Protein 2B9I (pdb70)

B-factor: mean 29.29, std 12.25, range [1.51, 65.98]

Solvent-accessible surface area: 16502 Å² total; per-residue (Å²): 91,52,104,151,19,96,17,94,30,45,113,66,26,98,48,113,52,48,94,25,98,40,100,17,12,20,40,0,6,0,26,44,119,90,92,46,85,66,4,7,0,21,27,0,94,0,36,104,130,53,39,43,0,34,21,0,2,7,3,0,36,1,2,67,79,18,158,15,54,0,4,3,52,21,98,78,6,39,134,22,135,38,62,132,94,2,84,39,1,6,0,14,17,40,55,14,84,34,35,0,94,137,3,14,68,88,45,199,30,50,53,42,23,11,15,0,1,0,0,0,1,0,2,0,0,22,7,0,9,28,1,40,0,0,0,40,14,2,48,4,50,8,0,31,0,25,41,63,0,5,0,12,0,20,22,0,1,10,0,44,18,34,90,192,182,110,48,98,12,43,74,89,18,62,1,0,15,41,15,18,14,109,39,96,87,35,95,13,16,1,2,0,9,0,0,1,1,0,0,5,10,29,39,68,149,32,20,1,61,1,171,55,84,150,34,0,0,70,54,0,0,23,39,34,9,5,16,127,55,105,87,30,2,60,49,0,75,48,96,191,10,72,106,48,1,112,90,17,69,112,71,103,67,14,56,9,105,150,87,10,81,218,26,41,107,98,0,10,58,0,0,87,120,0,8,43,17,32,30,94,157,8,17,67,4,110,82,0,0,85,12,69,5,0,133,63,4,54,51,97,142,46,10,54,65,41,66,102,10,79,43,74,41,5,56,8,45,129,123,119,76,90,27,78,44,121,60,1,27,98,44,0,62,85,32,10,72,112,91,10,50,116,32,15,81,95,130,20,74,12,103,110

Sequence (352 aa):
MPKRIVYNISSDFQLKSLLGEGAYGVVCSATHKPTGEIVAIKKIEPFDKPLFALRTLREIKILKHFKHENIITIFNIQRPDSFENFNEVYIIQELMQTDLHRVISTQMLSDDHIQYFIYQTLRAVKVLHGSNVIHRDLKPSNLLINSNCDLKVCDFGLARIIDEVEFVATRWYRAPEVMLTSAKYSRAMDVWSCGCILAELFLRRPIFPGRDYRHQLLLIFGIIGTPHSDNDLRCIESPRAREYIKSLPMYPAAPLEKMFPRVNPKGIDLLQRMLVFDPAKRITAKEALEHPYLQTYHDPNDEPEGEPIPPSFFEFDHYKEALTTKDLKKLIWNEIFSSLQNRNTKNLSLDI

InterPro domains:
  IPR000719 Protein kinase domain [PF00069] (13-309)
  IPR000719 Protein kinase domain [PS50011] (13-309)
  IPR000719 Protein kinase domain [SM00220] (13-309)
  IPR003527 Mitogen-activated protein (MAP) kinase, conserved site [PS01351] (47-149)
  IPR008271 Serine/threonine-protein kinase, active site [PS00108] (133-145)
  IPR011009 Protein kinase-like domain superfamily [SSF56112] (6-318)
  IPR017441 Protein kinase, ATP binding site [PS00107] (19-43)
  IPR050117 Mitogen-activated protein (MAP) kinase [PTHR24055] (17-313)

Organism: Saccharomyces cerevisiae (strain ATCC 204508 / S288c) (NCBI:txid559292)

GO terms:
  GO:0000749 response to pheromone triggering conjugation with cellular fusion (P, IDA)
  GO:0000750 pheromone-dependent signal transduction involved in conjugation with cellular fusion (P, IDA)
  GO:0004707 MAP kinase activity (F, IDA)
  GO:0043332 mating projection tip (C, IDA)
  GO:0005634 nucleus (C, IDA)
  GO:0005737 cytoplasm (C, IDA)
  GO:0071507 pheromone response MAPK cascade (P, IDA)
  GO:0001403 invasive growth in response to glucose limitation (P, IMP)
  GO:0004672 protein kinase activity (F, HDA)
  GO:0005739 mitochondrion (C, HDA)
  GO:0010494 cytoplasmic stress granule (C, HDA)
  GO:0010526 transposable element silencing (P, IMP)
  GO:0046827 positive regulation of protein export from nucleus (P, IMP)
  GO:0043409 negative regulation of MAPK cascade (P, IPI)
  GO:0042802 identical protein binding (F, IPI)
  GO:0005515 protein binding (F, IPI)

Nearest PDB structures (foldseek):
  2b9i-assembly1_A  TM=1.003E+00  e=6.072E-66  Saccharomyces cerevisiae
  2b9f-assembly1_A  TM=9.953E-01  e=3.401E-58  Saccharomyces cerevisiae
  4h3p-assembly1_A  TM=9.468E-01  e=4.672E-37  Homo sapiens
  4xj0-assembly2_B  TM=9.161E-01  e=4.426E-37  Homo sapiens
  4n4s-assembly1_A  TM=9.262E-01  e=9.558E-36  Rattus norvegicus

Foldseek 3Di:
DDPPDDDPFDPLKAWDAWADDDPAKTKTWIASNVVRDIWIKIKGQQQPDVQSLLLVLQQLLVQVPDDDQAAWHWPAWGADPDLVPDGMIITITHDFDAWQLVCLQPHQDDLVLLLLLLLSVLLQLLQQVLQQKHQQADDRRQWGAHPVGRTHGHRRSVMAGQDCVHDHHDLLLFAPCVLAAVDRDDQLSRLSNSLQRSVCSLVSHGQQPAPDSLSSVLSLCLAQWQDDDVVLVPSHDDPVRSVVSVVHDGHHHDDVCVVRVPRDPQSVVLSSLNSDRDSVSRAGSVRSLVGPSNVVPRDPVSRNNHHYDDNCSSVQVDDPDRDHSVVSSVSVSVSNVD/DCVVVPVPPDDDDD

Secondary structure (DSSP, 8-state):
--TT----S-TTEEEEEEEEE-SS-EEEEEEETTTTEEEEEEEE--TTSHHHHHHHHHHHHHHHH---TTBPPEEEEPPPS-STT---EEEEE---SEEHHHHHTT----HHHHHHHHHHHHHHHHHHHHTTEE-S---GGGEEE-TT--EEE---TT-EE---------GGG--HHHHSS-----HHHHHHHHHHHHHHHHHSS-S---SSHHHHHHHHHHHH----STTTT-S---HHHHHHHHTS--PPPP-HHHHSTTS-HHHHHHHHHHS-SSGGGSPPHHHHHHSGGGTTT--TTSS-------GGGGGGGS-SSPP-HHHHHHHHHHHHT-/--GGG-TT------

CATH classification: 3.30.200.20 (+1 more: 1.10.510.10)

Radius of gyration: 20.96 Å; Cα contacts (8 Å, |Δi|>4): 588; chains: 2; bounding box: 60×41×53 Å

Structure (mmCIF, N/CA/C/O backbone):
data_2B9I
#
_entry.id   2B9I
#
_cell.length_a   58.081
_cell.length_b   63.618
_cell.length_c   99.950
_cell.angle_alpha   90.00
_cell.angle_beta   90.00
_cell.angle_gamma   90.00
#
_symmetry.space_group_name_H-M   'P 21 21 21'
#
loop_
_entity.id
_entity.type
_entity.pdbx_description
1 polymer 'Mitogen-activated protein kinase FUS3'
2 polymer 'Tyrosine-protein phosphatase MSG5'
3 non-polymer 'MAGNESIUM ION'
4 non-polymer "ADENOSINE-5'-DIPHOSPHATE"
5 water water
#
loop_
_atom_site.group_PDB
_atom_site.id
_atom_site.type_symbol
_atom_site.label_atom_id
_atom_site.label_alt_id
_atom_site.label_comp_id
_atom_site.label_asym_id
_atom_site.label_entity_id
_atom_site.label_seq_id
_atom_site.pdbx_PDB_ins_code
_atom_site.Cartn_x
_atom_site.Cartn_y
_atom_site.Cartn_z
_atom_site.occupancy
_atom_site.B_iso_or_equiv
_atom_site.auth_seq_id
_atom_site.auth_comp_id
_atom_site.auth_asym_id
_atom_site.auth_atom_id
_atom_site.pdbx_PDB_model_num
ATOM 1 N N . MET A 1 1 ? 52.328 10.482 31.210 1.00 55.35 1 MET A N 1
ATOM 2 C CA . MET A 1 1 ? 51.862 9.989 32.537 1.00 53.75 1 MET A CA 1
ATOM 3 C C . MET A 1 1 ? 52.607 10.687 33.660 1.00 53.24 1 MET A C 1
ATOM 4 O O . MET A 1 1 ? 53.831 10.675 33.698 1.00 52.23 1 MET A O 1
ATOM 9 N N . PRO A 1 2 ? 51.856 11.290 34.601 1.00 53.03 2 PRO A N 1
ATOM 10 C CA . PRO A 1 2 ? 52.342 12.024 35.767 1.00 52.53 2 PRO A CA 1
ATOM 11 C C . PRO A 1 2 ? 53.380 11.309 36.601 1.00 52.85 2 PRO A C 1
ATOM 12 O O . PRO A 1 2 ? 53.148 10.212 37.108 1.00 52.98 2 PRO A O 1
ATOM 16 N N . LYS A 1 3 ? 54.524 11.968 36.751 1.00 53.39 3 LYS A N 1
ATOM 17 C CA . LYS A 1 3 ? 55.636 11.440 37.522 1.00 53.48 3 LYS A CA 1
ATOM 18 C C . LYS A 1 3 ? 55.221 11.132 38.955 1.00 53.23 3 LYS A C 1
ATOM 19 O O . LYS A 1 3 ? 55.827 10.282 39.601 1.00 54.27 3 LYS A O 1
ATOM 21 N N . ARG A 1 4 ? 54.192 11.804 39.465 1.00 52.38 4 ARG A N 1
ATOM 22 C CA . ARG A 1 4 ? 53.767 11.523 40.837 1.00 52.12 4 ARG A CA 1
ATOM 23 C C . ARG A 1 4 ? 53.128 10.120 41.045 1.00 51.39 4 ARG A C 1
ATOM 24 O O . ARG A 1 4 ? 53.146 9.610 42.174 1.00 52.41 4 ARG A O 1
ATOM 32 N N . ILE A 1 5 ? 52.582 9.495 39.989 1.00 48.09 5 ILE A N 1
ATOM 33 C CA . ILE A 1 5 ? 51.956 8.167 40.131 1.00 45.13 5 ILE A CA 1
ATOM 34 C C . ILE A 1 5 ? 52.989 7.030 40.171 1.00 43.27 5 ILE A C 1
ATOM 35 O O . ILE A 1 5 ? 53.730 6.808 39.201 1.00 42.93 5 ILE A O 1
ATOM 40 N N . VAL A 1 6 ? 53.017 6.309 41.291 1.00 40.46 6 VAL A N 1
ATOM 41 C CA . VAL A 1 6 ? 53.950 5.198 41.493 1.00 37.41 6 VAL A CA 1
ATOM 42 C C . VAL A 1 6 ? 53.233 3.883 41.763 1.00 35.92 6 VAL A C 1
ATOM 43 O O . VAL A 1 6 ? 52.457 3.793 42.704 1.00 35.78 6 VAL A O 1
ATOM 47 N N . TYR A 1 7 ? 53.523 2.868 40.943 1.00 34.99 7 TYR A N 1
ATOM 48 C CA . TYR A 1 7 ? 52.941 1.528 41.060 1.00 32.95 7 TYR A CA 1
ATOM 49 C C . TYR A 1 7 ? 54.011 0.495 41.387 1.00 33.01 7 TYR A C 1
ATOM 50 O O . TYR A 1 7 ? 54.944 0.272 40.599 1.00 31.60 7 TYR A O 1
ATOM 59 N N . ASN A 1 8 ? 53.860 -0.161 42.533 1.00 33.23 8 ASN A N 1
ATOM 60 C CA . ASN A 1 8 ? 54.806 -1.201 42.947 1.00 33.52 8 ASN A CA 1
ATOM 61 C C . ASN A 1 8 ? 54.391 -2.540 42.347 1.00 33.76 8 ASN A C 1
ATOM 62 O O . ASN A 1 8 ? 54.025 -3.472 43.071 1.00 34.07 8 ASN A O 1
ATOM 67 N N . ILE A 1 9 ? 54.435 -2.622 41.018 1.00 33.60 9 ILE A N 1
ATOM 68 C CA . ILE A 1 9 ? 54.085 -3.847 40.332 1.00 33.86 9 ILE A CA 1
ATOM 69 C C . ILE A 1 9 ? 55.271 -4.372 39.582 1.00 34.53 9 ILE A C 1
ATOM 70 O O . ILE A 1 9 ? 56.295 -3.704 39.492 1.00 34.46 9 ILE A O 1
ATOM 75 N N . SER A 1 10 ? 55.136 -5.587 39.062 1.00 35.39 10 SER A N 1
ATOM 76 C CA . SER A 1 10 ? 56.209 -6.207 38.307 1.00 35.73 10 SER A CA 1
ATOM 77 C C . SER A 1 10 ? 56.778 -5.232 37.302 1.00 34.87 10 SER A C 1
ATOM 78 O O . SER A 1 10 ? 56.060 -4.427 36.718 1.00 34.52 10 SER A O 1
ATOM 81 N N . SER A 1 11 ? 58.081 -5.299 37.096 1.00 35.38 11 SER A N 1
ATOM 82 C CA . SER A 1 11 ? 58.696 -4.401 36.130 1.00 36.56 11 SER A CA 1
ATOM 83 C C . SER A 1 11 ? 58.384 -4.847 34.686 1.00 36.10 11 SER A C 1
ATOM 84 O O . SER A 1 11 ? 58.799 -4.188 33.745 1.00 36.07 11 SER A O 1
ATOM 87 N N . ASP A 1 12 ? 57.662 -5.964 34.515 1.00 36.63 12 ASP A N 1
ATOM 88 C CA . ASP A 1 12 ? 57.266 -6.400 33.166 1.00 36.28 12 ASP A CA 1
ATOM 89 C C . ASP A 1 12 ? 56.178 -5.432 32.694 1.00 35.41 12 ASP A C 1
ATOM 90 O O . ASP A 1 12 ? 55.815 -5.397 31.520 1.00 35.83 12 ASP A O 1
ATOM 95 N N . PHE A 1 13 ? 55.669 -4.644 33.636 1.00 34.02 13 PHE A N 1
ATOM 96 C CA . PHE A 1 13 ? 54.631 -3.661 33.364 1.00 32.97 13 PHE A CA 1
ATOM 97 C C . PHE A 1 13 ? 55.231 -2.285 33.132 1.00 33.22 13 PHE A C 1
ATOM 98 O O . PHE A 1 13 ? 56.263 -1.947 33.700 1.00 33.73 13 PHE A O 1
ATOM 106 N N . GLN A 1 14 ? 54.586 -1.509 32.269 1.00 34.00 14 GLN A N 1
ATOM 107 C CA . GLN A 1 14 ? 55.037 -0.148 31.963 1.00 33.45 14 GLN A CA 1
ATOM 108 C C . GLN A 1 14 ? 53.805 0.767 31.883 1.00 30.94 14 GLN A C 1
ATOM 109 O O . GLN A 1 14 ? 52.988 0.653 30.967 1.00 28.82 14 GLN A O 1
ATOM 115 N N . LEU A 1 15 ? 53.664 1.661 32.854 1.00 29.18 15 LEU A N 1
ATOM 116 C CA . LEU A 1 15 ? 52.526 2.563 32.849 1.00 28.21 15 LEU A CA 1
ATOM 117 C C . LEU A 1 15 ? 52.430 3.325 31.534 1.00 29.40 15 LEU A C 1
ATOM 118 O O . LEU A 1 15 ? 53.436 3.711 30.942 1.00 31.16 15 LEU A O 1
ATOM 123 N N . LYS A 1 16 ? 51.207 3.522 31.074 1.00 29.02 16 LYS A N 1
ATOM 124 C CA . LYS A 1 16 ? 50.970 4.213 29.839 1.00 30.63 16 LYS A CA 1
ATOM 125 C C . LYS A 1 16 ? 50.231 5.517 30.127 1.00 31.41 16 LYS A C 1
ATOM 126 O O . LYS A 1 16 ? 50.823 6.594 30.092 1.00 32.53 16 LYS A O 1
ATOM 132 N N . SER A 1 17 ? 48.937 5.439 30.397 1.00 31.25 17 SER A N 1
ATOM 133 C CA . SER A 1 17 ? 48.208 6.653 30.718 1.00 31.28 17 SER A CA 1
ATOM 134 C C . SER A 1 17 ? 47.394 6.501 31.981 1.00 30.70 17 SER A C 1
ATOM 135 O O . SER A 1 17 ? 46.939 5.404 32.334 1.00 32.12 17 SER A O 1
ATOM 138 N N . LEU A 1 18 ? 47.252 7.631 32.656 1.00 28.55 18 LEU A N 1
ATOM 139 C CA . LEU A 1 18 ? 46.487 7.786 33.871 1.00 26.68 18 LEU A CA 1
ATOM 140 C C . LEU A 1 18 ? 45.051 7.982 33.438 1.00 27.49 18 LEU A C 1
ATOM 141 O O . LEU A 1 18 ? 44.758 8.964 32.759 1.00 28.00 18 LEU A O 1
ATOM 146 N N . LEU A 1 19 ? 44.145 7.097 33.847 1.00 26.76 19 LEU A N 1
ATOM 147 C CA . LEU A 1 19 ? 42.759 7.231 33.433 1.00 25.63 19 LEU A CA 1
ATOM 148 C C . LEU A 1 19 ? 41.803 7.723 34.511 1.00 25.69 19 LEU A C 1
ATOM 149 O O . LEU A 1 19 ? 40.767 8.296 34.214 1.00 26.95 19 LEU A O 1
ATOM 154 N N . GLY A 1 20 ? 42.120 7.469 35.766 1.00 25.06 20 GLY A N 1
ATOM 155 C CA . GLY A 1 20 ? 41.231 7.910 36.817 1.00 24.35 20 GLY A CA 1
ATOM 156 C C . GLY A 1 20 ? 42.011 8.131 38.089 1.00 24.95 20 GLY A C 1
ATOM 157 O O . GLY A 1 20 ? 42.916 7.366 38.424 1.00 23.10 20 GLY A O 1
ATOM 158 N N . GLU A 1 21 ? 41.681 9.200 38.794 1.00 25.47 21 GLU A N 1
ATOM 159 C CA . GLU A 1 21 ? 42.374 9.468 40.030 1.00 27.21 21 GLU A CA 1
ATOM 160 C C . GLU A 1 21 ? 41.418 9.908 41.095 1.00 26.23 21 GLU A C 1
ATOM 161 O O . GLU A 1 21 ? 40.757 10.914 40.952 1.00 25.52 21 GLU A O 1
ATOM 167 N N . GLY A 1 22 ? 41.352 9.141 42.173 1.00 27.32 22 GLY A N 1
ATOM 168 C CA . GLY A 1 22 ? 40.448 9.469 43.258 1.00 27.24 22 GLY A CA 1
ATOM 169 C C . GLY A 1 22 ? 41.051 9.057 44.577 1.00 27.08 22 GLY A C 1
ATOM 170 O O . GLY A 1 22 ? 42.035 8.331 44.619 1.00 28.21 22 GLY A O 1
ATOM 171 N N . ALA A 1 23 ? 40.439 9.485 45.669 1.00 28.32 23 ALA A N 1
ATOM 172 C CA . ALA A 1 23 ? 40.971 9.185 46.988 1.00 26.71 23 ALA A CA 1
ATOM 173 C C . ALA A 1 23 ? 40.927 7.712 47.278 1.00 25.94 23 ALA A C 1
ATOM 174 O O . ALA A 1 23 ? 41.586 7.229 48.194 1.00 26.50 23 ALA A O 1
ATOM 176 N N . TYR A 1 24 ? 40.156 6.974 46.497 1.00 24.05 24 TYR A N 1
ATOM 177 C CA . TYR A 1 24 ? 40.085 5.560 46.759 1.00 22.72 24 TYR A CA 1
ATOM 178 C C . TYR A 1 24 ? 40.880 4.784 45.762 1.00 22.93 24 TYR A C 1
ATOM 179 O O . TYR A 1 24 ? 41.699 3.941 46.119 1.00 22.50 24 TYR A O 1
ATOM 188 N N . GLY A 1 25 ? 40.623 5.053 44.495 1.00 23.54 25 GLY A N 1
ATOM 189 C CA . GLY A 1 25 ? 41.317 4.310 43.477 1.00 22.97 25 GLY A CA 1
ATOM 190 C C . GLY A 1 25 ? 41.970 5.206 42.460 1.00 22.86 25 GLY A C 1
ATOM 191 O O . GLY A 1 25 ? 41.567 6.350 42.268 1.00 20.09 25 GLY A O 1
ATOM 192 N N . VAL A 1 26 ? 42.986 4.641 41.815 1.00 22.17 26 VAL A N 1
ATOM 193 C CA . VAL A 1 26 ? 43.750 5.301 40.792 1.00 21.70 26 VAL A CA 1
ATOM 194 C C . VAL A 1 26 ? 43.825 4.307 39.641 1.00 21.20 26 VAL A C 1
ATOM 195 O O . VAL A 1 26 ? 44.261 3.185 39.817 1.00 23.12 26 VAL A O 1
ATOM 199 N N . VAL A 1 27 ? 43.380 4.701 38.463 1.00 19.65 27 VAL A N 1
ATOM 200 C CA . VAL A 1 27 ? 43.404 3.785 37.337 1.00 20.27 27 VAL A CA 1
ATOM 201 C C . VAL A 1 27 ? 44.311 4.203 36.201 1.00 20.07 27 VAL A C 1
ATOM 202 O O . VAL A 1 27 ? 44.165 5.288 35.653 1.00 22.47 27 VAL A O 1
ATOM 206 N N . CYS A 1 28 ? 45.232 3.326 35.843 1.00 19.70 28 CYS A N 1
ATOM 207 C CA . CYS A 1 28 ? 46.150 3.585 34.758 1.00 20.94 28 CYS A CA 1
ATOM 208 C C . CYS A 1 28 ? 46.176 2.463 33.749 1.00 20.38 28 CYS A C 1
ATOM 209 O O . CYS A 1 28 ? 45.969 1.278 34.086 1.00 20.56 28 CYS A O 1
ATOM 212 N N . SER A 1 29 ? 46.432 2.833 32.501 1.00 18.82 29 SER A N 1
ATOM 213 C CA . SER A 1 29 ? 46.539 1.822 31.472 1.00 18.91 29 SER A CA 1
ATOM 214 C C . SER A 1 29 ? 48.004 1.425 31.570 1.00 18.74 29 SER A C 1
ATOM 215 O O . SER A 1 29 ? 48.810 2.180 32.101 1.00 18.42 29 SER A O 1
ATOM 218 N N . ALA A 1 30 ? 48.357 0.246 31.094 1.00 19.29 30 ALA A N 1
ATOM 219 C CA . ALA A 1 30 ? 49.753 -0.169 31.177 1.00 20.66 30 ALA A CA 1
ATOM 220 C C . ALA A 1 30 ? 50.068 -1.282 30.198 1.00 20.96 30 ALA A C 1
ATOM 221 O O . ALA A 1 30 ? 49.206 -2.078 29.830 1.00 22.12 30 ALA A O 1
ATOM 223 N N . THR A 1 31 ? 51.308 -1.346 29.763 1.00 22.00 31 THR A N 1
ATOM 224 C CA . THR A 1 31 ? 51.666 -2.422 28.879 1.00 22.69 31 THR A CA 1
ATOM 225 C C . THR A 1 31 ? 52.391 -3.511 29.632 1.00 23.05 31 THR A C 1
ATOM 226 O O . THR A 1 31 ? 53.301 -3.234 30.430 1.00 23.44 31 THR A O 1
ATOM 230 N N . HIS A 1 32 ? 51.979 -4.749 29.403 1.00 24.08 32 HIS A N 1
ATOM 231 C CA . HIS A 1 32 ? 52.666 -5.886 30.012 1.00 27.18 32 HIS A CA 1
ATOM 232 C C . HIS A 1 32 ? 53.631 -6.244 28.853 1.00 29.68 32 HIS A C 1
ATOM 233 O O . HIS A 1 32 ? 53.262 -6.924 27.889 1.00 28.90 32 HIS A O 1
ATOM 240 N N . LYS A 1 33 ? 54.849 -5.700 28.951 1.00 32.16 33 LYS A N 1
ATOM 241 C CA . LYS A 1 33 ? 55.914 -5.826 27.947 1.00 34.64 33 LYS A CA 1
ATOM 242 C C . LYS A 1 33 ? 56.101 -7.171 27.233 1.00 35.40 33 LYS A C 1
ATOM 243 O O . LYS A 1 33 ? 56.146 -7.238 26.002 1.00 35.59 33 LYS A O 1
ATOM 249 N N . PRO A 1 34 ? 56.240 -8.257 27.998 1.00 36.52 34 PRO A N 1
ATOM 250 C CA . PRO A 1 34 ? 56.431 -9.599 27.441 1.00 36.18 34 PRO A CA 1
ATOM 251 C C . PRO A 1 34 ? 55.352 -10.089 26.501 1.00 36.85 34 PRO A C 1
ATOM 252 O O . PRO A 1 34 ? 55.645 -10.872 25.597 1.00 39.63 34 PRO A O 1
ATOM 256 N N . THR A 1 35 ? 54.107 -9.656 26.704 1.00 36.30 35 THR A N 1
ATOM 257 C CA . THR A 1 35 ? 53.006 -10.102 25.840 1.00 34.34 35 THR A CA 1
ATOM 258 C C . THR A 1 35 ? 52.511 -8.989 24.928 1.00 32.97 35 THR A C 1
ATOM 259 O O . THR A 1 35 ? 51.806 -9.234 23.941 1.00 32.67 35 THR A O 1
ATOM 263 N N . GLY A 1 36 ? 52.883 -7.762 25.274 1.00 30.85 36 GLY A N 1
ATOM 264 C CA . GLY A 1 36 ? 52.475 -6.614 24.488 1.00 27.89 36 GLY A CA 1
ATOM 265 C C . GLY A 1 36 ? 51.031 -6.238 24.728 1.00 25.89 36 GLY A C 1
ATOM 266 O O . GLY A 1 36 ? 50.511 -5.328 24.105 1.00 26.43 36 GLY A O 1
ATOM 267 N N . GLU A 1 37 ? 50.374 -6.949 25.628 1.00 24.87 37 GLU A N 1
ATOM 268 C CA . GLU A 1 37 ? 48.990 -6.648 25.935 1.00 24.74 37 GLU A CA 1
ATOM 269 C C . GLU A 1 37 ? 48.856 -5.365 26.764 1.00 23.24 37 GLU A C 1
ATOM 270 O O . GLU A 1 37 ? 49.602 -5.149 27.739 1.00 23.61 37 GLU A O 1
ATOM 276 N N . ILE A 1 38 ? 47.916 -4.515 26.375 1.00 20.84 38 ILE A N 1
ATOM 277 C CA . ILE A 1 38 ? 47.670 -3.295 27.115 1.00 21.39 38 ILE A CA 1
ATOM 278 C C . ILE A 1 38 ? 46.516 -3.546 28.074 1.00 21.36 38 ILE A C 1
ATOM 279 O O . ILE A 1 38 ? 45.458 -4.003 27.676 1.00 23.20 38 ILE A O 1
ATOM 284 N N . VAL A 1 39 ? 46.712 -3.249 29.349 1.00 21.23 39 VAL A N 1
ATOM 285 C CA . VAL A 1 39 ? 45.674 -3.536 30.332 1.00 19.50 39 VAL A CA 1
ATOM 286 C C . VAL A 1 39 ? 45.414 -2.362 31.213 1.00 19.17 39 VAL A C 1
ATOM 287 O O . VAL A 1 39 ? 46.142 -1.377 31.170 1.00 19.67 39 VAL A O 1
ATOM 291 N N . ALA A 1 40 ? 44.369 -2.488 32.019 1.00 18.91 40 ALA A N 1
ATOM 292 C CA . ALA A 1 40 ? 44.013 -1.445 32.953 1.00 21.10 40 ALA A CA 1
ATOM 293 C C . ALA A 1 40 ? 44.415 -1.924 34.350 1.00 21.11 40 ALA A C 1
ATOM 294 O O . ALA A 1 40 ? 44.151 -3.073 34.708 1.00 22.21 40 ALA A O 1
ATOM 296 N N . ILE A 1 41 ? 45.084 -1.059 35.115 1.00 21.11 41 ILE A N 1
ATOM 297 C CA . ILE A 1 41 ? 45.508 -1.422 36.465 1.00 20.95 41 ILE A CA 1
ATOM 298 C C . ILE A 1 41 ? 45.027 -0.400 37.467 1.00 20.68 41 ILE A C 1
ATOM 299 O O . ILE A 1 41 ? 45.390 0.779 37.407 1.00 20.95 41 ILE A O 1
ATOM 304 N N . LYS A 1 42 ? 44.212 -0.889 38.396 1.00 20.08 42 LYS A N 1
ATOM 305 C CA . LYS A 1 42 ? 43.622 -0.084 39.440 1.00 18.40 42 LYS A CA 1
ATOM 306 C C . LYS A 1 42 ? 44.398 -0.301 40.730 1.00 18.02 42 LYS A C 1
ATOM 307 O O . LYS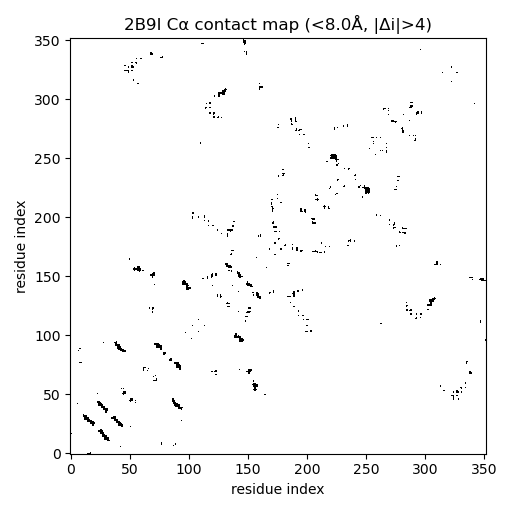 A 1 42 ? 44.494 -1.416 41.218 1.00 19.07 42 LYS A O 1
ATOM 313 N N . LYS A 1 43 ? 44.925 0.783 41.272 1.00 16.48 43 LYS A N 1
ATOM 314 C CA . LYS A 1 43 ? 45.703 0.753 42.476 1.00 17.67 43 LYS A CA 1
ATOM 315 C C . LYS A 1 43 ? 44.945 1.301 43.665 1.00 18.59 43 LYS A C 1
ATOM 316 O O . LYS A 1 43 ? 44.435 2.401 43.605 1.00 18.68 43 LYS A O 1
ATOM 322 N N . ILE A 1 44 ? 44.928 0.540 44.758 1.00 19.48 44 ILE A N 1
ATOM 323 C CA . ILE A 1 44 ? 44.257 0.932 45.991 1.00 20.44 44 ILE A CA 1
ATOM 324 C C . ILE A 1 44 ? 45.122 0.793 47.253 1.00 21.29 44 ILE A C 1
ATOM 325 O O . ILE A 1 44 ? 45.714 -0.260 47.477 1.00 23.41 44 ILE A O 1
ATOM 330 N N . GLU A 1 45 ? 45.179 1.837 48.077 1.00 21.12 45 GLU A N 1
ATOM 331 C CA . GLU A 1 45 ? 45.916 1.797 49.347 1.00 22.70 45 GLU A CA 1
ATOM 332 C C . GLU A 1 45 ? 44.777 1.587 50.366 1.00 22.44 45 GLU A C 1
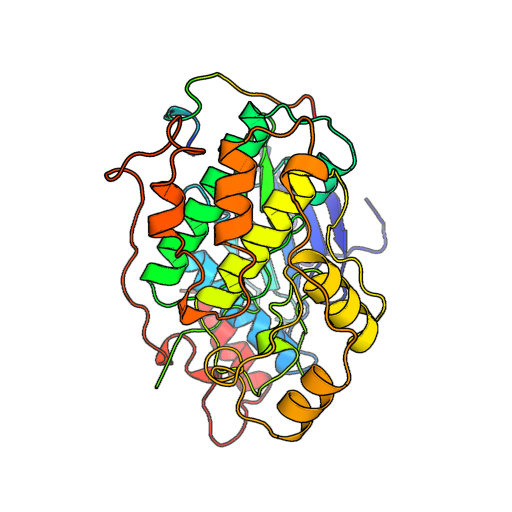ATOM 333 O O . GLU A 1 45 ? 44.179 2.547 50.869 1.00 23.85 45 GLU A O 1
ATOM 339 N N . PRO A 1 46 ? 44.496 0.334 50.697 1.00 19.49 46 PRO A N 1
ATOM 340 C CA . PRO A 1 46 ? 43.445 -0.089 51.611 1.00 21.55 46 PRO A CA 1
ATOM 341 C C . PRO A 1 46 ? 43.738 -0.181 53.092 1.00 23.19 46 PRO A C 1
ATOM 342 O O . PRO A 1 46 ? 42.825 -0.352 53.859 1.00 25.52 46 PRO A O 1
ATOM 346 N N . PHE A 1 47 ? 44.979 -0.046 53.516 1.00 25.26 47 PHE A N 1
ATOM 347 C CA . PHE A 1 47 ? 45.234 -0.240 54.927 1.00 27.15 47 PHE A CA 1
ATOM 348 C C . PHE A 1 47 ? 45.389 0.911 55.896 1.00 28.81 47 PHE A C 1
ATOM 349 O O . PHE A 1 47 ? 45.950 0.737 56.957 1.00 29.72 47 PHE A O 1
ATOM 357 N N . ASP A 1 48 ? 44.824 2.063 55.565 1.00 32.20 48 ASP A N 1
ATOM 358 C CA . ASP A 1 48 ? 44.893 3.210 56.467 1.00 34.55 48 ASP A CA 1
ATOM 359 C C . ASP A 1 48 ? 43.650 3.368 57.319 1.00 35.89 48 ASP A C 1
ATOM 360 O O . ASP A 1 48 ? 43.688 4.055 58.329 1.00 36.62 48 ASP A O 1
ATOM 365 N N . LYS A 1 49 ? 42.558 2.725 56.911 1.00 37.19 49 LYS A N 1
ATOM 366 C CA . LYS A 1 49 ? 41.275 2.784 57.620 1.00 37.32 49 LYS A CA 1
ATOM 367 C C . LYS A 1 49 ? 40.483 1.570 57.146 1.00 36.31 49 LYS A C 1
ATOM 368 O O . LYS A 1 49 ? 40.299 1.392 55.945 1.00 36.13 49 LYS A O 1
ATOM 374 N N . PRO A 1 50 ? 39.979 0.740 58.079 1.00 35.11 50 PRO A N 1
ATOM 375 C CA . PRO A 1 50 ? 39.211 -0.461 57.697 1.00 32.35 50 PRO A CA 1
ATOM 376 C C . PRO A 1 50 ? 38.311 -0.191 56.512 1.00 30.83 50 PRO A C 1
ATOM 377 O O . PRO A 1 50 ? 38.230 -0.986 55.573 1.00 31.70 50 PRO A O 1
ATOM 381 N N . LEU A 1 51 ? 37.642 0.949 56.571 1.00 27.46 51 LEU A N 1
ATOM 382 C CA . LEU A 1 51 ? 36.732 1.378 55.532 1.00 26.18 51 LEU A CA 1
ATOM 383 C C . LEU A 1 51 ? 37.265 1.143 54.120 1.00 24.33 51 LEU A C 1
ATOM 384 O O . LEU A 1 51 ? 36.543 0.675 53.243 1.00 25.65 51 LEU A O 1
ATOM 389 N N . PHE A 1 52 ? 38.511 1.517 53.879 1.00 20.53 52 PHE A N 1
ATOM 390 C CA . PHE A 1 52 ? 39.101 1.287 52.572 1.00 18.97 52 PHE A CA 1
ATOM 391 C C . PHE A 1 52 ? 39.294 -0.216 52.282 1.00 17.58 52 PHE A C 1
ATOM 392 O O . PHE A 1 52 ? 39.030 -0.686 51.174 1.00 16.16 52 PHE A O 1
ATOM 400 N N . ALA A 1 53 ? 39.758 -0.962 53.280 1.00 14.26 53 ALA A N 1
ATOM 401 C CA . ALA A 1 53 ? 39.992 -2.372 53.086 1.00 13.82 53 ALA A CA 1
ATOM 402 C C . ALA A 1 53 ? 38.703 -3.126 52.749 1.00 14.58 53 ALA A C 1
ATOM 403 O O . ALA A 1 53 ? 38.686 -4.030 51.890 1.00 12.76 53 ALA A O 1
ATOM 405 N N . LEU A 1 54 ? 37.626 -2.728 53.427 1.00 14.90 54 LEU A N 1
ATOM 406 C CA . LEU A 1 54 ? 36.312 -3.329 53.250 1.00 14.25 54 LEU A CA 1
ATOM 407 C C . LEU A 1 54 ? 35.833 -3.172 51.795 1.00 14.76 54 LEU A C 1
ATOM 408 O O . LEU A 1 54 ? 35.417 -4.143 51.132 1.00 12.96 54 LEU A O 1
ATOM 413 N N . ARG A 1 55 ? 35.920 -1.944 51.304 1.00 14.44 55 ARG A N 1
ATOM 414 C CA . ARG A 1 55 ? 35.533 -1.622 49.941 1.00 14.91 55 ARG A CA 1
ATOM 415 C C . ARG A 1 55 ? 36.338 -2.507 49.007 1.00 15.86 55 ARG A C 1
ATOM 416 O O . ARG A 1 55 ? 35.795 -3.233 48.135 1.00 17.21 55 ARG A O 1
ATOM 424 N N . THR A 1 56 ? 37.644 -2.479 49.208 1.00 13.97 56 THR A N 1
ATOM 425 C CA . THR A 1 56 ? 38.510 -3.278 48.375 1.00 15.16 56 THR A CA 1
ATOM 426 C C . THR A 1 56 ? 38.116 -4.756 48.368 1.00 13.57 56 THR A C 1
ATOM 427 O O . THR A 1 56 ? 37.984 -5.361 47.317 1.00 11.55 56 THR A O 1
ATOM 431 N N . LEU A 1 57 ? 37.906 -5.331 49.540 1.00 14.91 57 LEU A N 1
ATOM 432 C CA . LEU A 1 57 ? 37.536 -6.737 49.594 1.00 16.80 57 LEU A CA 1
ATOM 433 C C . LEU A 1 57 ? 36.225 -6.981 48.842 1.00 17.41 57 LEU A C 1
ATOM 434 O O . LEU A 1 57 ? 36.123 -7.927 48.073 1.00 16.95 57 LEU A O 1
ATOM 439 N N . ARG A 1 58 ? 35.241 -6.105 49.030 1.00 18.27 58 ARG A N 1
ATOM 440 C CA . ARG A 1 58 ? 33.963 -6.269 48.349 1.00 19.52 58 ARG A CA 1
ATOM 441 C C . ARG A 1 58 ? 34.103 -6.154 46.835 1.00 19.87 58 ARG A C 1
ATOM 442 O O . ARG A 1 58 ? 33.515 -6.938 46.080 1.00 19.70 58 ARG A O 1
ATOM 450 N N . GLU A 1 59 ? 34.895 -5.194 46.392 1.00 19.38 59 GLU A N 1
ATOM 451 C CA . GLU A 1 59 ? 35.063 -5.009 44.972 1.00 19.99 59 GLU A CA 1
ATOM 452 C C . GLU A 1 59 ? 35.721 -6.229 44.371 1.00 19.60 59 GLU A C 1
ATOM 453 O O . GLU A 1 59 ? 35.338 -6.675 43.302 1.00 19.71 59 GLU A O 1
ATOM 459 N N . ILE A 1 60 ? 36.704 -6.785 45.069 1.00 20.04 60 ILE A N 1
ATOM 460 C CA . ILE A 1 60 ? 37.397 -7.950 44.574 1.00 20.52 60 ILE A CA 1
ATOM 461 C C . ILE A 1 60 ? 36.490 -9.168 44.445 1.00 20.81 60 ILE A C 1
ATOM 462 O O . ILE A 1 60 ? 36.378 -9.740 43.352 1.00 22.11 60 ILE A O 1
ATOM 467 N N . LYS A 1 61 ? 35.863 -9.590 45.544 1.00 17.38 61 LYS A N 1
ATOM 468 C CA . LYS A 1 61 ? 35.002 -10.764 45.468 1.00 15.78 61 LYS A CA 1
ATOM 469 C C . LYS A 1 61 ? 33.940 -10.623 44.391 1.00 14.31 61 LYS A C 1
ATOM 470 O O . LYS A 1 61 ? 33.663 -11.581 43.681 1.00 13.01 61 LYS A O 1
ATOM 476 N N . ILE A 1 62 ? 33.364 -9.427 44.230 1.00 14.65 62 ILE A N 1
ATOM 477 C CA . ILE A 1 62 ? 32.348 -9.267 43.203 1.00 13.85 62 ILE A CA 1
ATOM 478 C C . ILE A 1 62 ? 32.944 -9.506 41.828 1.00 16.34 62 ILE A C 1
ATOM 479 O O . ILE A 1 62 ? 32.424 -10.306 41.067 1.00 17.86 62 ILE A O 1
ATOM 484 N N . LEU A 1 63 ? 34.029 -8.816 41.505 1.00 15.98 63 LEU A N 1
ATOM 485 C CA . LEU A 1 63 ? 34.666 -9.003 40.220 1.00 15.81 63 LEU A CA 1
ATOM 486 C C . LEU A 1 63 ? 35.022 -10.461 39.919 1.00 16.85 63 LEU A C 1
ATOM 487 O O . LEU A 1 63 ? 34.828 -10.927 38.799 1.00 16.30 63 LEU A O 1
ATOM 492 N N . LYS A 1 64 ? 35.567 -11.173 40.905 1.00 16.39 64 L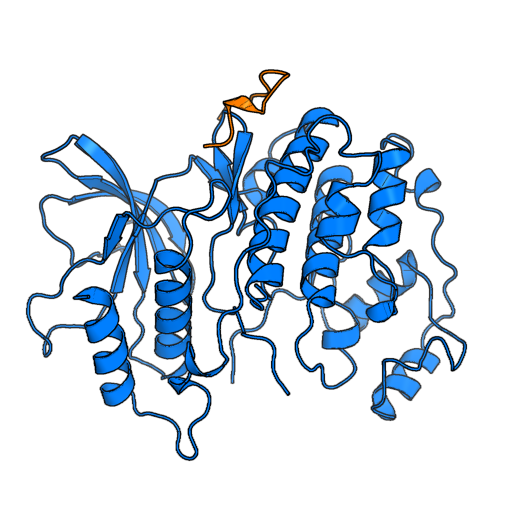YS A N 1
ATOM 493 C CA . LYS A 1 64 ? 35.946 -12.571 40.702 1.00 17.27 64 LYS A CA 1
ATOM 494 C C . LYS A 1 64 ? 34.730 -13.440 40.574 1.00 18.63 64 LYS A C 1
ATOM 495 O O . LYS A 1 64 ? 34.790 -14.519 40.005 1.00 17.98 64 LYS A O 1
ATOM 501 N N . HIS A 1 65 ? 33.606 -12.964 41.082 1.00 20.09 65 HIS A N 1
ATOM 502 C CA . HIS A 1 65 ? 32.437 -13.796 41.045 1.00 21.35 65 HIS A CA 1
ATOM 503 C C . HIS A 1 65 ? 31.731 -13.907 39.734 1.00 21.27 65 HIS A C 1
ATOM 504 O O . HIS A 1 65 ? 31.341 -14.994 39.314 1.00 22.61 65 HIS A O 1
ATOM 511 N N . PHE A 1 66 ? 31.574 -12.786 39.061 1.00 21.15 66 PHE A N 1
ATOM 512 C CA . PHE A 1 66 ? 30.864 -12.791 37.801 1.00 19.65 66 PHE A CA 1
ATOM 513 C C . PHE A 1 66 ? 31.719 -12.985 36.576 1.00 20.89 66 PHE A C 1
ATOM 514 O O . PHE A 1 66 ? 32.898 -12.645 36.571 1.00 21.66 66 PHE A O 1
ATOM 522 N N . LYS A 1 67 ? 31.069 -13.515 35.546 1.00 19.99 67 LYS A N 1
ATOM 523 C CA . LYS A 1 67 ? 31.617 -13.746 34.235 1.00 20.83 67 LYS A CA 1
ATOM 524 C C . LYS A 1 67 ? 30.459 -13.350 33.310 1.00 20.29 67 LYS A C 1
ATOM 525 O O . LYS A 1 67 ? 29.744 -14.203 32.769 1.00 19.28 67 LYS A O 1
ATOM 531 N N . HIS A 1 68 ? 30.281 -12.041 33.145 1.00 19.73 68 HIS A N 1
ATOM 532 C CA . HIS A 1 68 ? 29.188 -11.467 32.352 1.00 19.01 68 HIS A CA 1
ATOM 533 C C . HIS A 1 68 ? 29.733 -10.405 31.364 1.00 19.75 68 HIS A C 1
ATOM 534 O O . HIS A 1 68 ? 30.583 -9.605 31.716 1.00 19.99 68 HIS A O 1
ATOM 541 N N . GLU A 1 69 ? 29.255 -10.392 30.123 1.00 20.91 69 GLU A N 1
ATOM 542 C CA . GLU A 1 69 ? 29.730 -9.423 29.137 1.00 20.37 69 GLU A CA 1
ATOM 543 C C . GLU A 1 69 ? 29.544 -7.964 29.549 1.00 20.59 69 GLU A C 1
ATOM 544 O O . GLU A 1 69 ? 30.204 -7.065 29.020 1.00 22.12 69 GLU A O 1
ATOM 550 N N . ASN A 1 70 ? 28.668 -7.702 30.503 1.00 20.18 70 ASN A N 1
ATOM 551 C CA . ASN A 1 70 ? 28.454 -6.313 30.918 1.00 19.39 70 ASN A CA 1
ATOM 552 C C . ASN A 1 70 ? 29.061 -5.938 32.279 1.00 19.05 70 ASN A C 1
ATOM 553 O O . ASN A 1 70 ? 28.765 -4.877 32.847 1.00 19.47 70 ASN A O 1
ATOM 558 N N . ILE A 1 71 ? 29.901 -6.815 32.812 1.00 16.49 71 ILE A N 1
ATOM 559 C CA . ILE A 1 71 ? 30.569 -6.520 34.060 1.00 15.33 71 ILE A CA 1
ATOM 560 C C . ILE A 1 71 ? 32.033 -6.611 33.734 1.00 16.40 71 ILE A C 1
ATOM 561 O O . ILE A 1 71 ? 32.500 -7.632 33.208 1.00 14.30 71 ILE A O 1
ATOM 566 N N . ILE A 1 72 ? 32.759 -5.532 34.017 1.00 15.84 72 ILE A N 1
ATOM 567 C CA . ILE A 1 72 ? 34.167 -5.510 33.728 1.00 14.47 72 ILE A CA 1
ATOM 568 C C . ILE A 1 72 ? 34.909 -6.768 34.179 1.00 16.94 72 ILE A C 1
ATOM 569 O O . ILE A 1 72 ? 34.729 -7.263 35.277 1.00 16.21 72 ILE A O 1
ATOM 574 N N . THR A 1 73 ? 35.733 -7.280 33.276 1.00 18.43 73 THR A N 1
ATOM 575 C CA . THR A 1 73 ? 36.525 -8.474 33.472 1.00 19.52 73 THR A CA 1
ATOM 576 C C . THR A 1 73 ? 37.829 -8.244 34.263 1.00 19.11 73 THR A C 1
ATOM 577 O O . THR A 1 73 ? 38.613 -7.362 33.942 1.00 19.24 73 THR A O 1
ATOM 581 N N . ILE A 1 74 ? 38.060 -9.049 35.288 1.00 17.95 74 ILE A N 1
ATOM 582 C CA . ILE A 1 74 ? 39.288 -8.951 36.058 1.00 17.19 74 ILE A CA 1
ATOM 583 C C . ILE A 1 74 ? 40.268 -10.040 35.548 1.00 17.18 74 ILE A C 1
ATOM 584 O O . ILE A 1 74 ? 39.915 -11.193 35.445 1.00 16.06 74 ILE A O 1
ATOM 589 N N . PHE A 1 75 ? 41.488 -9.675 35.187 1.00 19.09 75 PHE A N 1
ATOM 590 C CA . PHE A 1 75 ? 42.439 -10.682 34.730 1.00 20.20 75 PHE A CA 1
ATOM 591 C C . PHE A 1 75 ? 43.215 -11.272 35.907 1.00 21.46 75 PHE A C 1
ATOM 592 O O . PHE A 1 75 ? 43.484 -12.477 35.948 1.00 20.98 75 PHE A O 1
ATOM 600 N N . ASN A 1 76 ? 43.564 -10.432 36.878 1.00 21.00 76 ASN A N 1
ATOM 601 C CA . ASN A 1 76 ? 44.335 -10.934 37.973 1.00 22.02 76 ASN A CA 1
ATOM 602 C C . ASN A 1 76 ? 44.648 -9.879 39.022 1.00 21.93 76 ASN A C 1
ATOM 603 O O . ASN A 1 76 ? 44.298 -8.721 38.859 1.00 24.90 76 ASN A O 1
ATOM 608 N N . ILE A 1 77 ? 45.299 -10.263 40.108 1.00 18.60 77 ILE A N 1
ATOM 609 C CA . ILE A 1 77 ? 45.672 -9.271 41.087 1.00 18.68 77 ILE A CA 1
ATOM 610 C C . ILE A 1 77 ? 47.137 -9.460 41.365 1.00 20.03 77 ILE A C 1
ATOM 611 O O . ILE A 1 77 ? 47.573 -10.574 41.637 1.00 23.62 77 ILE A O 1
ATOM 616 N N . GLN A 1 78 ? 47.901 -8.383 41.294 1.00 19.35 78 GLN A N 1
ATOM 617 C CA . GLN A 1 78 ? 49.328 -8.444 41.547 1.00 19.33 78 GLN A CA 1
ATOM 618 C C . GLN A 1 78 ? 49.599 -9.185 42.845 1.00 19.47 78 GLN A C 1
ATOM 619 O O . GLN A 1 78 ? 48.933 -8.964 43.834 1.00 20.36 78 GLN A O 1
ATOM 625 N N . ARG A 1 79 ? 50.577 -10.074 42.845 1.00 20.06 79 ARG A N 1
ATOM 626 C CA . ARG A 1 79 ? 50.925 -10.822 44.066 1.00 21.03 79 ARG A CA 1
ATOM 627 C C . ARG A 1 79 ? 52.056 -10.141 44.851 1.00 20.07 79 ARG A C 1
ATOM 628 O O . ARG A 1 79 ? 53.156 -9.964 44.356 1.00 19.86 79 ARG A O 1
ATOM 636 N N . PRO A 1 80 ? 51.784 -9.742 46.088 1.00 19.76 80 PRO A N 1
ATOM 637 C CA . PRO A 1 80 ? 52.854 -9.090 46.844 1.00 20.65 80 PRO A CA 1
ATOM 638 C C . PRO A 1 80 ? 53.943 -10.113 47.079 1.00 19.93 80 PRO A C 1
ATOM 639 O O . PRO A 1 80 ? 53.652 -11.311 47.099 1.00 16.92 80 PRO A O 1
ATOM 643 N N . ASP A 1 81 ? 55.186 -9.659 47.237 1.00 21.29 81 ASP A N 1
ATOM 644 C CA . ASP A 1 81 ? 56.260 -10.613 47.503 1.00 23.84 81 ASP A CA 1
ATOM 645 C C . ASP A 1 81 ? 56.379 -11.004 48.973 1.00 21.78 81 ASP A C 1
ATOM 646 O O . ASP A 1 81 ? 57.141 -11.877 49.297 1.00 22.37 81 ASP A O 1
ATOM 651 N N . SER A 1 82 ? 55.631 -10.360 49.858 1.00 21.16 82 SER A N 1
ATOM 652 C CA . SER A 1 82 ? 55.632 -10.734 51.281 1.00 21.85 82 SER A CA 1
ATOM 653 C C . SER A 1 82 ? 54.449 -10.085 52.001 1.00 22.49 82 SER A C 1
ATOM 654 O O . SER A 1 82 ? 53.969 -9.025 51.623 1.00 24.85 82 SER A O 1
ATOM 657 N N . PHE A 1 83 ? 53.963 -10.739 53.029 1.00 22.83 83 PHE A N 1
ATOM 658 C CA . PHE A 1 83 ? 52.831 -10.201 53.752 1.00 25.03 83 PHE A CA 1
ATOM 659 C C . PHE A 1 83 ? 53.240 -8.900 54.385 1.00 26.68 83 PHE A C 1
ATOM 660 O O . PHE A 1 83 ? 52.489 -7.930 54.419 1.00 27.25 83 PHE A O 1
ATOM 668 N N . GLU A 1 84 ? 54.451 -8.907 54.901 1.00 29.94 84 GLU A N 1
ATOM 669 C CA . GLU A 1 84 ? 55.004 -7.743 55.540 1.00 33.89 84 GLU A CA 1
ATOM 670 C C . GLU A 1 84 ? 55.003 -6.571 54.554 1.00 34.74 84 GLU A C 1
ATOM 671 O O . GLU A 1 84 ? 54.603 -5.466 54.919 1.00 34.97 84 GLU A O 1
ATOM 677 N N . ASN A 1 85 ? 55.399 -6.826 53.304 1.00 33.80 85 ASN A N 1
ATOM 678 C CA . ASN A 1 85 ? 55.475 -5.771 52.295 1.00 35.41 85 ASN A CA 1
ATOM 679 C C . ASN A 1 85 ? 54.225 -5.682 51.389 1.00 34.88 85 ASN A C 1
ATOM 680 O O . ASN A 1 85 ? 54.322 -5.514 50.165 1.00 34.30 85 ASN A O 1
ATOM 685 N N . PHE A 1 86 ? 53.055 -5.769 52.012 1.00 32.07 86 PHE A N 1
ATOM 686 C CA . PHE A 1 86 ? 51.798 -5.731 51.300 1.00 28.51 86 PHE A CA 1
ATOM 687 C C . PHE A 1 86 ? 51.040 -4.474 51.713 1.00 27.69 86 PHE A C 1
ATOM 688 O O . PHE A 1 86 ? 50.347 -4.441 52.733 1.00 26.73 86 PHE A O 1
ATOM 696 N N . ASN A 1 87 ? 51.175 -3.439 50.897 1.00 26.56 87 ASN A N 1
ATOM 697 C CA . ASN A 1 87 ? 50.536 -2.172 51.177 1.00 26.24 87 ASN A CA 1
ATOM 698 C C . ASN A 1 87 ? 49.610 -1.626 50.118 1.00 25.23 87 ASN A C 1
ATOM 699 O O . ASN A 1 87 ? 48.916 -0.655 50.357 1.00 26.96 87 ASN A O 1
ATOM 704 N N . GLU A 1 88 ? 49.592 -2.223 48.946 1.00 23.01 88 GLU A N 1
ATOM 705 C CA . GLU A 1 88 ? 48.678 -1.734 47.942 1.00 22.39 88 GLU A CA 1
ATOM 706 C C . GLU A 1 88 ? 48.114 -2.919 47.190 1.00 20.67 88 GLU A C 1
ATOM 707 O O . GLU A 1 88 ? 48.742 -3.962 47.077 1.00 20.66 88 GLU A O 1
ATOM 713 N N . VAL A 1 89 ? 46.908 -2.764 46.693 1.00 18.14 89 VAL A N 1
ATOM 714 C CA . VAL A 1 89 ? 46.302 -3.806 45.913 1.00 17.89 89 VAL A CA 1
ATOM 715 C C . VAL A 1 89 ? 46.273 -3.314 44.456 1.00 18.53 89 VAL A C 1
ATOM 716 O O . VAL A 1 89 ? 45.880 -2.172 44.188 1.00 19.92 89 VAL A O 1
ATOM 720 N N . TYR A 1 90 ? 46.694 -4.153 43.520 1.00 17.99 90 TYR A N 1
ATOM 721 C CA . TYR A 1 90 ? 46.674 -3.779 42.100 1.00 16.38 90 TYR A CA 1
ATOM 722 C C . TYR A 1 90 ? 45.811 -4.753 41.333 1.00 16.94 90 TYR A C 1
ATOM 723 O O . TYR A 1 90 ? 46.199 -5.901 41.084 1.00 15.75 90 TYR A O 1
ATOM 732 N N . ILE A 1 91 ? 44.629 -4.283 40.969 1.00 16.48 91 ILE A N 1
ATOM 733 C CA . ILE A 1 91 ? 43.698 -5.095 40.248 1.00 16.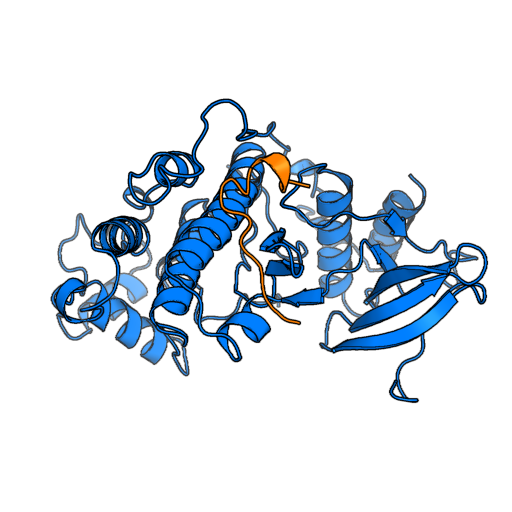43 91 ILE A CA 1
ATOM 734 C C . ILE A 1 91 ? 43.956 -4.923 38.785 1.00 17.45 91 ILE A C 1
ATOM 735 O O . ILE A 1 91 ? 43.820 -3.821 38.246 1.00 19.34 91 ILE A O 1
ATOM 740 N N . ILE A 1 92 ? 44.298 -6.011 38.126 1.00 16.47 92 ILE A N 1
ATOM 741 C CA . ILE A 1 92 ? 44.565 -5.938 36.699 1.00 17.32 92 ILE A CA 1
ATOM 742 C C . ILE A 1 92 ? 43.327 -6.306 35.883 1.00 16.76 92 ILE A C 1
ATOM 743 O O . ILE A 1 92 ? 42.783 -7.399 35.996 1.00 17.17 92 ILE A O 1
ATOM 748 N N . GLN A 1 93 ? 42.863 -5.396 35.056 1.00 16.79 93 GLN A N 1
ATOM 749 C CA . GLN A 1 93 ? 41.700 -5.737 34.266 1.00 18.32 93 GLN A CA 1
ATOM 750 C C . GLN A 1 93 ? 41.754 -5.361 32.783 1.00 19.16 93 GLN A C 1
ATOM 751 O O . GLN A 1 93 ? 42.665 -4.654 32.307 1.00 17.20 93 GLN A O 1
ATOM 757 N N . GLU A 1 94 ? 40.736 -5.835 32.081 1.00 19.63 94 GLU A N 1
ATOM 758 C CA . GLU A 1 94 ? 40.550 -5.563 30.673 1.00 21.33 94 GLU A CA 1
ATOM 759 C C . GLU A 1 94 ? 40.520 -4.048 30.493 1.00 19.83 94 GLU A C 1
ATOM 760 O O . GLU A 1 94 ? 39.871 -3.343 31.251 1.00 20.12 94 GLU A O 1
ATOM 766 N N . LEU A 1 95 ? 41.236 -3.553 29.501 1.00 18.98 95 LEU A N 1
ATOM 767 C CA . LEU A 1 95 ? 41.286 -2.130 29.234 1.00 19.41 95 LEU A CA 1
ATOM 768 C C . LEU A 1 95 ? 40.129 -1.702 28.377 1.00 19.83 95 LEU A C 1
ATOM 769 O O . LEU A 1 95 ? 39.843 -2.317 27.344 1.00 16.86 95 LEU A O 1
ATOM 774 N N . MET A 1 96 ? 39.456 -0.642 28.809 1.00 21.19 96 MET A N 1
ATOM 775 C CA . MET A 1 96 ? 38.327 -0.110 28.046 1.00 22.30 96 MET A CA 1
ATOM 776 C C . MET A 1 96 ? 38.736 1.251 27.521 1.00 20.34 96 MET A C 1
ATOM 777 O O . MET A 1 96 ? 39.648 1.854 28.062 1.00 20.68 96 MET A O 1
ATOM 782 N N . GLN A 1 97 ? 38.096 1.745 26.471 1.00 21.69 97 GLN A N 1
ATOM 783 C CA . GLN A 1 97 ? 38.487 3.060 25.958 1.00 23.54 97 GLN A CA 1
ATOM 784 C C . GLN A 1 97 ? 37.971 4.293 26.709 1.00 22.49 97 GLN A C 1
ATOM 785 O O . GLN A 1 97 ? 38.562 5.337 26.606 1.00 24.07 97 GLN A O 1
ATOM 791 N N . THR A 1 98 ? 36.872 4.199 27.432 1.00 23.03 98 THR A N 1
ATOM 792 C CA . THR A 1 98 ? 36.393 5.330 28.264 1.00 25.16 98 THR A CA 1
ATOM 793 C C . THR A 1 98 ? 35.200 4.971 29.113 1.00 24.47 98 THR A C 1
ATOM 794 O O . THR A 1 98 ? 34.789 3.829 29.174 1.00 25.35 98 THR A O 1
ATOM 798 N N . ASP A 1 99 ? 34.643 5.974 29.769 1.00 25.52 99 ASP A N 1
ATOM 799 C CA . ASP A 1 99 ? 33.453 5.779 30.575 1.00 25.43 99 ASP A CA 1
ATOM 800 C C . ASP A 1 99 ? 32.278 6.543 29.955 1.00 25.67 99 ASP A C 1
ATOM 801 O O . ASP A 1 99 ? 32.456 7.436 29.117 1.00 25.35 99 ASP A O 1
ATOM 806 N N . LEU A 1 100 ? 31.069 6.180 30.345 1.00 25.47 100 LEU A N 1
ATOM 807 C CA . LEU A 1 100 ? 29.911 6.841 29.781 1.00 25.19 100 LEU A CA 1
ATOM 808 C C . LEU A 1 100 ? 29.862 8.327 30.076 1.00 25.49 100 LEU A C 1
ATOM 809 O O . LEU A 1 100 ? 29.379 9.096 29.265 1.00 25.48 100 LEU A O 1
ATOM 814 N N . HIS A 1 101 ? 30.341 8.738 31.236 1.00 26.60 101 HIS A N 1
ATOM 815 C CA . HIS A 1 101 ? 30.307 10.155 31.516 1.00 28.58 101 HIS A CA 1
ATOM 816 C C . HIS A 1 101 ? 31.064 10.902 30.426 1.00 29.56 101 HIS A C 1
ATOM 817 O O . HIS A 1 101 ? 30.583 11.890 29.911 1.00 31.00 101 HIS A O 1
ATOM 824 N N . ARG A 1 102 ? 32.255 10.427 30.087 1.00 31.30 102 ARG A N 1
ATOM 825 C CA . ARG A 1 102 ? 33.069 11.052 29.049 1.00 32.38 102 ARG A CA 1
ATOM 826 C C . ARG A 1 102 ? 32.336 11.034 27.694 1.00 30.82 102 ARG A C 1
ATOM 827 O O . ARG A 1 102 ? 32.383 12.000 26.936 1.00 30.82 102 ARG A O 1
ATOM 835 N N . VAL A 1 103 ? 31.662 9.932 27.398 1.00 28.70 103 VAL A N 1
ATOM 836 C CA . VAL A 1 103 ? 30.899 9.817 26.172 1.00 27.83 103 VAL A CA 1
ATOM 837 C C . VAL A 1 103 ? 29.738 10.834 26.153 1.00 29.64 103 VAL A C 1
ATOM 838 O O . VAL A 1 103 ? 29.506 11.485 25.146 1.00 29.53 103 VAL A O 1
ATOM 842 N N . ILE A 1 104 ? 28.998 10.975 27.253 1.00 31.22 104 ILE A N 1
ATOM 843 C CA . ILE A 1 104 ? 27.890 11.916 27.240 1.00 33.20 104 ILE A CA 1
ATOM 844 C C . ILE A 1 104 ? 28.396 13.316 26.991 1.00 35.69 104 ILE A C 1
ATOM 845 O O . ILE A 1 104 ? 27.816 14.060 26.208 1.00 35.84 104 ILE A O 1
ATOM 850 N N . SER A 1 105 ? 29.506 13.656 27.640 1.00 38.29 105 SER A N 1
ATOM 851 C CA . SER A 1 105 ? 30.094 14.989 27.538 1.00 40.72 105 SER A CA 1
ATOM 852 C C . SER A 1 105 ? 30.880 15.311 26.277 1.00 41.97 105 SER A C 1
ATOM 853 O O . SER A 1 105 ? 31.477 16.381 26.207 1.00 43.61 105 SER A O 1
ATOM 856 N N . THR A 1 106 ? 30.903 14.416 25.292 1.00 41.78 106 THR A N 1
ATOM 857 C CA . THR A 1 106 ? 31.681 14.698 24.099 1.00 42.26 106 THR A CA 1
ATOM 858 C C . THR A 1 106 ? 31.119 14.037 22.859 1.00 43.00 106 THR A C 1
ATOM 859 O O . THR A 1 106 ? 31.723 14.076 21.785 1.00 42.04 106 THR A O 1
ATOM 863 N N . GLN A 1 107 ? 29.964 13.414 22.995 1.00 43.21 107 GLN A N 1
ATOM 864 C CA . GLN A 1 107 ? 29.389 12.769 21.838 1.00 43.26 107 GLN A CA 1
ATOM 865 C C . GLN A 1 107 ? 27.895 12.868 21.742 1.00 42.08 107 GLN A C 1
ATOM 866 O O . GLN A 1 107 ? 27.173 12.828 22.741 1.00 42.71 107 GLN A O 1
ATOM 872 N N . MET A 1 108 ? 27.433 13.019 20.516 1.00 41.16 108 MET A N 1
ATOM 873 C CA . MET A 1 108 ? 26.018 13.123 20.300 1.00 41.92 108 MET A CA 1
ATOM 874 C C . MET A 1 108 ? 25.571 11.706 19.982 1.00 38.87 108 MET A C 1
ATOM 875 O O . MET A 1 108 ? 25.907 11.138 18.941 1.00 38.97 108 MET A O 1
ATOM 880 N N . LEU A 1 109 ? 24.839 11.124 20.920 1.00 35.03 109 LEU A N 1
ATOM 881 C CA . LEU A 1 109 ? 24.358 9.777 20.739 1.00 30.54 109 LEU A CA 1
ATOM 882 C C . LEU A 1 109 ? 23.048 9.732 19.994 1.00 29.41 109 LEU A C 1
ATOM 883 O O . LEU A 1 109 ? 22.152 10.536 20.214 1.00 30.17 109 LEU A O 1
ATOM 888 N N . SER A 1 110 ? 22.942 8.799 19.075 1.00 29.19 110 SER A N 1
ATOM 889 C CA . SER A 1 110 ? 21.698 8.642 18.362 1.00 28.80 110 SER A CA 1
ATOM 890 C C . SER A 1 110 ? 20.785 7.968 19.384 1.00 29.15 110 SER A C 1
ATOM 891 O O . SER A 1 110 ? 21.219 7.609 20.485 1.00 26.70 110 SER A O 1
ATOM 894 N N . ASP A 1 111 ? 19.522 7.800 19.016 1.00 30.70 111 ASP A N 1
ATOM 895 C CA . ASP A 1 111 ? 18.581 7.134 19.890 1.00 32.33 111 ASP A CA 1
ATOM 896 C C . ASP A 1 111 ? 18.977 5.657 19.872 1.00 31.93 111 ASP A C 1
ATOM 897 O O . ASP A 1 111 ? 18.675 4.927 20.800 1.00 34.09 111 ASP A O 1
ATOM 902 N N . ASP A 1 112 ? 19.642 5.210 18.817 1.00 31.05 112 ASP A N 1
ATOM 903 C CA . ASP A 1 112 ? 20.063 3.814 18.768 1.00 32.13 112 ASP A CA 1
ATOM 904 C C . ASP A 1 112 ? 21.058 3.569 19.881 1.00 30.18 112 ASP A C 1
ATOM 905 O O . ASP A 1 112 ? 20.895 2.686 20.689 1.00 30.31 112 ASP A O 1
ATOM 910 N N . HIS A 1 113 ? 22.079 4.393 19.918 1.00 29.98 113 HIS A N 1
ATOM 911 C CA . HIS A 1 113 ? 23.110 4.310 20.929 1.00 30.16 113 HIS A CA 1
ATOM 912 C C . HIS A 1 113 ? 22.577 4.305 22.385 1.00 29.28 113 HIS A C 1
ATOM 913 O O . HIS A 1 113 ? 23.051 3.563 23.245 1.00 28.71 113 HIS A O 1
ATOM 920 N N . ILE A 1 114 ? 21.585 5.137 22.643 1.00 26.52 114 ILE A N 1
ATOM 921 C CA . ILE A 1 114 ? 21.025 5.233 23.944 1.00 25.77 114 ILE A CA 1
ATOM 922 C C . ILE A 1 114 ? 20.327 3.903 24.231 1.00 27.30 114 ILE A C 1
ATOM 923 O O . ILE A 1 114 ? 20.544 3.275 25.267 1.00 29.04 114 ILE A O 1
ATOM 928 N N . GLN A 1 115 ? 19.527 3.443 23.291 1.00 25.86 115 GLN A N 1
ATOM 929 C CA . GLN A 1 115 ? 18.813 2.199 23.476 1.00 24.81 115 GLN A CA 1
ATOM 930 C C . GLN A 1 115 ? 19.760 1.060 23.858 1.00 24.38 115 GLN A C 1
ATOM 931 O O . GLN A 1 115 ? 19.491 0.262 24.754 1.00 23.84 115 GLN A O 1
ATOM 937 N N . TYR A 1 116 ? 20.865 0.982 23.139 1.00 24.56 116 TYR A N 1
ATOM 938 C CA . TYR A 1 116 ? 21.837 -0.078 23.355 1.00 25.29 116 TYR A CA 1
ATOM 939 C C . TYR A 1 116 ? 22.616 0.074 24.677 1.00 23.58 116 TYR A C 1
ATOM 940 O O . TYR A 1 116 ? 22.812 -0.903 25.390 1.00 25.05 116 TYR A O 1
ATOM 949 N N . PHE A 1 117 ? 23.063 1.288 24.974 1.00 20.43 117 PHE A N 1
ATOM 950 C CA . PHE A 1 117 ? 23.804 1.571 26.190 1.00 19.62 117 PHE A CA 1
ATOM 951 C C . PHE A 1 117 ? 22.985 1.256 27.445 1.00 20.09 117 PHE A C 1
ATOM 952 O O . PHE A 1 117 ? 23.466 0.597 28.354 1.00 19.31 117 PHE A O 1
ATOM 960 N N . ILE A 1 118 ? 21.743 1.729 27.483 1.00 19.36 118 ILE A N 1
ATOM 961 C CA . ILE A 1 118 ? 20.920 1.511 28.648 1.00 17.64 118 ILE A CA 1
ATOM 962 C C . ILE A 1 118 ? 20.505 0.063 28.730 1.00 18.22 118 ILE A C 1
ATOM 963 O O . ILE A 1 118 ? 20.278 -0.484 29.829 1.00 18.65 118 ILE A O 1
ATOM 968 N N . TYR A 1 119 ? 20.394 -0.560 27.565 1.00 17.16 119 TYR A N 1
ATOM 969 C CA . TYR A 1 119 ? 20.025 -1.968 27.523 1.00 17.61 119 TYR A CA 1
ATOM 970 C C . TYR A 1 119 ? 21.109 -2.801 28.235 1.00 16.83 119 TYR A C 1
ATOM 971 O O . TYR A 1 119 ? 20.804 -3.680 29.037 1.00 16.40 119 TYR A O 1
ATOM 980 N N . GLN A 1 120 ? 22.369 -2.505 27.941 1.00 15.00 120 GLN A N 1
ATOM 981 C CA . GLN A 1 120 ? 23.473 -3.230 28.556 1.00 14.68 120 GLN A CA 1
ATOM 982 C C . GLN A 1 120 ? 23.555 -2.976 30.048 1.00 14.27 120 GLN A C 1
ATOM 983 O O . GLN A 1 120 ? 23.799 -3.914 30.853 1.00 13.41 120 GLN A O 1
ATOM 989 N N . THR A 1 121 ? 23.321 -1.719 30.419 1.00 10.61 121 THR A N 1
ATOM 990 C CA . THR A 1 121 ? 23.364 -1.360 31.797 1.00 12.49 121 THR A CA 1
ATOM 991 C C . THR A 1 121 ? 22.323 -2.217 32.541 1.00 14.22 121 THR A C 1
ATOM 992 O O . THR A 1 121 ? 22.632 -2.865 33.549 1.00 13.63 121 THR A O 1
ATOM 996 N N . LEU A 1 122 ? 21.091 -2.204 32.030 1.00 12.19 122 LEU A N 1
ATOM 997 C CA . LEU A 1 122 ? 20.027 -2.956 32.657 1.00 13.01 122 LEU A CA 1
ATOM 998 C C . LEU A 1 122 ? 20.350 -4.444 32.724 1.00 13.77 122 LEU A C 1
ATOM 999 O O . LEU A 1 122 ? 20.085 -5.079 33.749 1.00 16.79 122 LEU A O 1
ATOM 1004 N N . ARG A 1 123 ? 20.942 -4.987 31.664 1.00 11.59 123 ARG A N 1
ATOM 1005 C CA . ARG A 1 123 ? 21.286 -6.393 31.618 1.00 11.83 123 ARG A CA 1
ATOM 1006 C C . ARG A 1 123 ? 22.283 -6.754 32.742 1.00 12.52 123 ARG A C 1
ATOM 1007 O O . ARG A 1 123 ? 22.167 -7.799 33.392 1.00 13.04 123 ARG A O 1
ATOM 1015 N N . ALA A 1 124 ? 23.252 -5.878 32.972 1.00 13.63 124 ALA A N 1
ATOM 1016 C CA . ALA A 1 124 ? 24.231 -6.075 34.045 1.00 13.33 124 ALA A CA 1
ATOM 1017 C C . ALA A 1 124 ? 23.500 -6.045 35.377 1.00 14.53 124 ALA A C 1
ATOM 1018 O O . ALA A 1 124 ? 23.761 -6.862 36.257 1.00 15.10 124 ALA A O 1
ATOM 1020 N N . VAL A 1 125 ? 22.572 -5.099 35.510 1.00 12.90 125 VAL A N 1
ATOM 1021 C CA . VAL A 1 125 ? 21.856 -4.948 36.752 1.00 15.35 125 VAL A CA 1
ATOM 1022 C C . VAL A 1 125 ? 20.965 -6.129 37.031 1.00 15.71 125 VAL A C 1
ATOM 1023 O O . VAL A 1 125 ? 20.738 -6.475 38.195 1.00 18.12 125 VAL A O 1
ATOM 1027 N N . LYS A 1 126 ? 20.450 -6.751 35.982 1.00 15.29 126 LYS A N 1
ATOM 1028 C CA . LYS A 1 126 ? 19.596 -7.906 36.211 1.00 17.48 126 LYS A CA 1
ATOM 1029 C C . LYS A 1 126 ? 20.377 -9.060 36.851 1.00 16.96 126 LYS A C 1
ATOM 1030 O O . LYS A 1 126 ? 19.936 -9.667 37.838 1.00 15.97 126 LYS A O 1
ATOM 1036 N N . VAL A 1 127 ? 21.545 -9.342 36.293 1.00 15.13 127 VAL A N 1
ATOM 1037 C CA . VAL A 1 127 ? 22.324 -10.425 36.815 1.00 13.27 127 VAL A CA 1
ATOM 1038 C C . VAL A 1 127 ? 22.736 -10.076 38.264 1.00 12.98 127 VAL A C 1
ATOM 1039 O O . VAL A 1 127 ? 22.830 -10.962 39.128 1.00 14.72 127 VAL A O 1
ATOM 1043 N N . LEU A 1 128 ? 22.939 -8.804 38.550 1.00 10.64 128 LEU A N 1
ATOM 1044 C CA . LEU A 1 128 ? 23.311 -8.445 39.910 1.00 11.89 128 LEU A CA 1
ATOM 1045 C C . LEU A 1 128 ? 22.128 -8.647 40.844 1.00 13.22 128 LEU A C 1
ATOM 1046 O O . LEU A 1 128 ? 22.255 -9.291 41.912 1.00 11.55 128 LEU A O 1
ATOM 1051 N N . HIS A 1 129 ? 20.975 -8.098 40.450 1.00 11.76 129 HIS A N 1
ATOM 1052 C CA . HIS A 1 129 ? 19.809 -8.260 41.291 1.00 12.97 129 HIS A CA 1
ATOM 1053 C C . HIS A 1 129 ? 19.416 -9.714 41.453 1.00 11.35 129 HIS A C 1
ATOM 1054 O O . HIS A 1 129 ? 18.952 -10.107 42.516 1.00 9.85 129 HIS A O 1
ATOM 1061 N N . GLY A 1 130 ? 19.627 -10.514 40.418 1.00 9.31 130 GLY A N 1
ATOM 1062 C CA . GLY A 1 130 ? 19.295 -11.917 40.531 1.00 11.86 130 GLY A CA 1
ATOM 1063 C C . GLY A 1 130 ? 20.218 -12.701 41.479 1.00 13.92 130 GLY A C 1
ATOM 1064 O O . GLY A 1 130 ? 19.859 -13.782 41.962 1.00 14.89 130 GLY A O 1
ATOM 1065 N N . SER A 1 131 ? 21.406 -12.172 41.757 1.00 13.97 131 SER A N 1
ATOM 1066 C CA . SER A 1 131 ? 22.343 -12.837 42.658 1.00 13.05 131 SER A CA 1
ATOM 1067 C C . SER A 1 131 ? 22.182 -12.175 44.023 1.00 15.43 131 SER A C 1
ATOM 1068 O O . SER A 1 131 ? 22.923 -12.447 44.974 1.00 14.64 131 SER A O 1
ATOM 1071 N N . ASN A 1 132 ? 21.183 -11.295 44.111 1.00 16.76 132 ASN A N 1
ATOM 1072 C CA . ASN A 1 132 ? 20.870 -10.570 45.347 1.00 17.41 132 ASN A CA 1
ATOM 1073 C C . ASN A 1 132 ? 21.921 -9.535 45.690 1.00 16.85 132 ASN A C 1
ATOM 1074 O O . ASN A 1 132 ? 22.152 -9.229 46.853 1.00 17.32 132 ASN A O 1
ATOM 1079 N N . VAL A 1 133 ? 22.561 -8.994 44.667 1.00 17.59 133 VAL A N 1
ATOM 1080 C CA . VAL A 1 133 ? 23.581 -7.970 44.858 1.00 15.15 133 VAL A CA 1
ATOM 1081 C C . VAL A 1 133 ? 23.080 -6.625 44.340 1.00 17.21 133 VAL A C 1
ATOM 1082 O O . VAL A 1 133 ? 22.450 -6.553 43.280 1.00 17.31 133 VAL A O 1
ATOM 1086 N N . ILE A 1 134 ? 23.299 -5.550 45.083 1.00 17.02 134 ILE A N 1
ATOM 1087 C CA . ILE A 1 134 ? 22.920 -4.273 44.515 1.00 16.83 134 ILE A CA 1
ATOM 1088 C C . ILE A 1 134 ? 24.166 -3.436 44.449 1.00 14.41 134 ILE A C 1
ATOM 1089 O O . ILE A 1 134 ? 24.961 -3.430 45.365 1.00 14.66 134 ILE A O 1
ATOM 1094 N N . HIS A 1 135 ? 24.331 -2.741 43.345 1.00 14.24 135 HIS A N 1
ATOM 1095 C CA . HIS A 1 135 ? 25.520 -1.924 43.101 1.00 16.05 135 HIS A CA 1
ATOM 1096 C C . HIS A 1 135 ? 25.635 -0.713 44.030 1.00 17.79 135 HIS A C 1
ATOM 1097 O O . HIS A 1 135 ? 26.692 -0.452 44.571 1.00 16.91 135 HIS A O 1
ATOM 1104 N N . ARG A 1 136 ? 24.535 0.028 44.174 1.00 20.50 136 ARG A N 1
ATOM 1105 C CA . ARG A 1 136 ? 24.455 1.222 45.022 1.00 21.59 136 ARG A CA 1
ATOM 1106 C C . ARG A 1 136 ? 25.216 2.442 44.520 1.00 21.99 136 ARG A C 1
ATOM 1107 O O . ARG A 1 136 ? 25.056 3.532 45.054 1.00 22.54 136 ARG A O 1
ATOM 1115 N N . ASP A 1 137 ? 26.033 2.287 43.488 1.00 20.74 137 ASP A N 1
ATOM 1116 C CA . ASP A 1 137 ? 26.776 3.427 43.012 1.00 19.13 137 ASP A CA 1
ATOM 1117 C C . ASP A 1 137 ? 26.790 3.516 41.501 1.00 16.86 137 ASP A C 1
ATOM 1118 O O . ASP A 1 137 ? 27.795 3.872 40.910 1.00 12.99 137 ASP A O 1
ATOM 1123 N N . LEU A 1 138 ? 25.663 3.211 40.884 1.00 15.55 138 LEU A N 1
ATOM 1124 C CA . LEU A 1 138 ? 25.567 3.292 39.433 1.00 16.55 138 LEU A CA 1
ATOM 1125 C C . LEU A 1 138 ? 25.434 4.730 38.956 1.00 16.15 138 LEU A C 1
ATOM 1126 O O . LEU A 1 138 ? 24.565 5.474 39.418 1.00 16.63 138 LEU A O 1
ATOM 1131 N N . LYS A 1 139 ? 26.343 5.119 38.072 1.00 17.05 139 LYS A N 1
ATOM 1132 C CA . LYS A 1 139 ? 26.365 6.442 37.442 1.00 17.93 139 LYS A CA 1
ATOM 1133 C C . LYS A 1 139 ? 27.184 6.320 36.160 1.00 17.88 139 LYS A C 1
ATOM 1134 O O . LYS A 1 139 ? 27.901 5.352 35.976 1.00 18.26 139 LYS A O 1
ATOM 1140 N N . PRO A 1 140 ? 27.074 7.292 35.243 1.00 19.73 140 PRO A N 1
ATOM 1141 C CA . PRO A 1 140 ? 27.845 7.186 33.983 1.00 17.92 140 PRO A CA 1
ATOM 1142 C C . PRO A 1 140 ? 29.351 6.960 34.086 1.00 18.00 140 PRO A C 1
ATOM 1143 O O . PRO A 1 140 ? 29.921 6.247 33.260 1.00 18.22 140 PRO A O 1
ATOM 1147 N N . SER A 1 141 ? 30.010 7.498 35.101 1.00 16.16 141 SER A N 1
ATOM 1148 C CA . SER A 1 141 ? 31.443 7.290 35.139 1.00 17.20 141 SER A CA 1
ATOM 1149 C C . SER A 1 141 ? 31.874 5.868 35.537 1.00 18.74 141 SER A C 1
ATOM 1150 O O . SER A 1 141 ? 33.089 5.527 35.443 1.00 18.28 141 SER A O 1
ATOM 1153 N N . ASN A 1 142 ? 30.900 5.039 35.946 1.00 16.04 142 ASN A N 1
ATOM 1154 C CA . ASN A 1 142 ? 31.186 3.662 36.326 1.00 15.81 142 ASN A CA 1
ATOM 1155 C C . ASN A 1 142 ? 30.723 2.646 35.306 1.00 16.56 142 ASN A C 1
ATOM 1156 O O . ASN A 1 142 ? 30.641 1.443 35.596 1.00 16.08 142 ASN A O 1
ATOM 1161 N N . LEU A 1 143 ? 30.414 3.153 34.119 1.00 17.55 143 LEU A N 1
ATOM 1162 C CA . LEU A 1 143 ? 30.015 2.361 32.956 1.00 17.39 143 LEU A CA 1
ATOM 1163 C C . LEU A 1 143 ? 31.148 2.559 31.923 1.00 18.08 143 LEU A C 1
ATOM 1164 O O . LEU A 1 143 ? 31.345 3.655 31.404 1.00 16.32 143 LEU A O 1
ATOM 1169 N N . LEU A 1 144 ? 31.906 1.502 31.655 1.00 19.19 144 LEU A N 1
ATOM 1170 C CA . LEU A 1 144 ? 33.030 1.567 30.726 1.00 19.73 144 LEU A CA 1
ATOM 1171 C C . LEU A 1 144 ? 32.550 1.259 29.298 1.00 22.49 144 LEU A C 1
ATOM 1172 O O . LEU A 1 144 ? 31.745 0.339 29.075 1.00 25.01 144 LEU A O 1
ATOM 1177 N N . ILE A 1 145 ? 33.055 2.014 28.328 1.00 22.61 145 ILE A N 1
ATOM 1178 C CA . ILE A 1 145 ? 32.609 1.856 26.949 1.00 23.73 145 ILE A CA 1
ATOM 1179 C C . ILE A 1 145 ? 33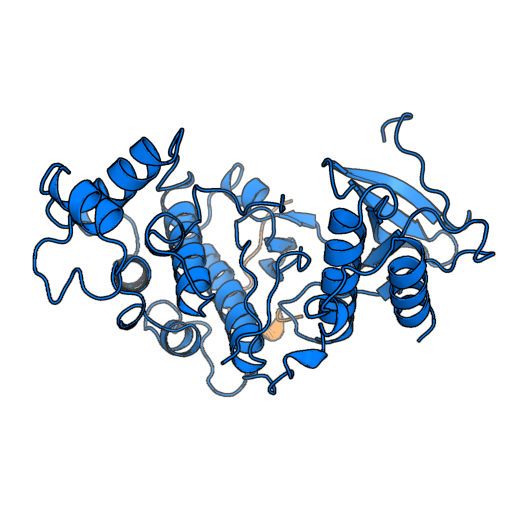.742 1.669 25.945 1.00 23.65 145 ILE A C 1
ATOM 1180 O O . ILE A 1 145 ? 34.786 2.323 26.060 1.00 23.86 145 ILE A O 1
ATOM 1185 N N . ASN A 1 146 ? 33.520 0.808 24.947 1.00 23.17 146 ASN A N 1
ATOM 1186 C CA . ASN A 1 146 ? 34.497 0.615 23.862 1.00 23.05 146 ASN A CA 1
ATOM 1187 C C . ASN A 1 146 ? 33.904 1.237 22.609 1.00 24.92 146 ASN A C 1
ATOM 1188 O O . ASN A 1 146 ? 32.697 1.525 22.552 1.00 24.62 146 ASN A O 1
ATOM 1193 N N . SER A 1 147 ? 34.746 1.471 21.606 1.00 27.46 147 SER A N 1
ATOM 1194 C CA . SER A 1 147 ? 34.267 2.091 20.367 1.00 27.69 147 SER A CA 1
ATOM 1195 C C . SER A 1 147 ? 33.213 1.229 19.637 1.00 27.57 147 SER A C 1
ATOM 1196 O O . SER A 1 147 ? 32.449 1.749 18.822 1.00 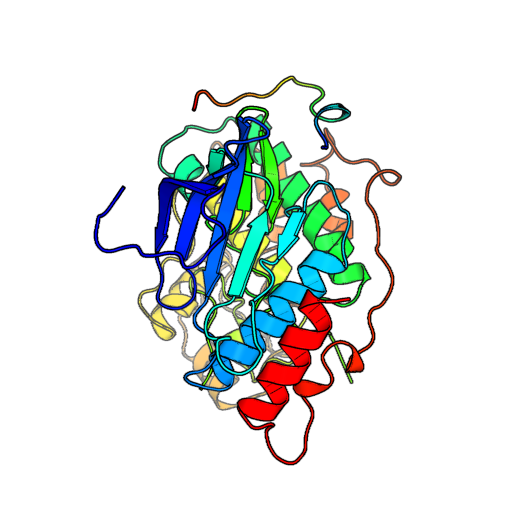27.94 147 SER A O 1
ATOM 1199 N N . ASN A 1 148 ? 33.142 -0.071 19.926 1.00 25.12 148 ASN A N 1
ATOM 1200 C CA . ASN A 1 148 ? 32.120 -0.873 19.267 1.00 25.01 148 ASN A CA 1
ATOM 1201 C C . ASN A 1 148 ? 30.845 -0.770 20.091 1.00 25.15 148 ASN A C 1
ATOM 1202 O O . ASN A 1 148 ? 29.859 -1.461 19.842 1.00 25.07 148 ASN A O 1
ATOM 1207 N N . CYS A 1 149 ? 30.888 0.081 21.107 1.00 24.50 149 CYS A N 1
ATOM 1208 C CA . CYS A 1 149 ? 29.738 0.302 21.951 1.00 25.25 149 CYS A CA 1
ATOM 1209 C C . CYS A 1 149 ? 29.439 -0.736 23.046 1.00 24.94 149 CYS A C 1
ATOM 1210 O O . CYS A 1 149 ? 28.326 -0.806 23.556 1.00 24.39 149 CYS A O 1
ATOM 1213 N N . ASP A 1 150 ? 30.427 -1.553 23.394 1.00 24.12 150 ASP A N 1
ATOM 1214 C CA . ASP A 1 150 ? 30.249 -2.515 24.479 1.00 23.64 150 ASP A CA 1
ATOM 1215 C C . ASP A 1 150 ? 30.221 -1.703 25.787 1.00 20.54 150 ASP A C 1
ATOM 1216 O O . ASP A 1 150 ? 30.899 -0.704 25.915 1.00 21.94 150 ASP A O 1
ATOM 1221 N N . LEU A 1 151 ? 29.426 -2.115 26.756 1.00 19.09 151 LEU A N 1
ATOM 1222 C CA . LEU A 1 151 ? 29.377 -1.390 28.031 1.00 15.97 151 LEU A CA 1
ATOM 1223 C C . LEU A 1 151 ? 29.561 -2.380 29.201 1.00 14.64 151 LEU A C 1
ATOM 1224 O O . LEU A 1 151 ? 28.994 -3.477 29.200 1.00 13.19 151 LEU A O 1
ATOM 1229 N N . LYS A 1 152 ? 30.365 -1.996 30.185 1.00 12.52 152 LYS A N 1
ATOM 1230 C CA . LYS A 1 152 ? 30.588 -2.853 31.337 1.00 12.34 152 LYS A CA 1
ATOM 1231 C C . LYS A 1 152 ? 30.557 -2.065 32.624 1.00 13.62 152 LYS A C 1
ATOM 1232 O O . LYS A 1 152 ? 31.181 -1.017 32.748 1.00 14.31 152 LYS A O 1
ATOM 1238 N N . VAL A 1 153 ? 29.853 -2.584 33.608 1.00 13.78 153 VAL A N 1
ATOM 1239 C CA . VAL A 1 153 ? 29.813 -1.906 34.867 1.00 12.92 153 VAL A CA 1
ATOM 1240 C C . VAL A 1 153 ? 31.123 -2.145 35.631 1.00 13.16 153 VAL A C 1
ATOM 1241 O O . VAL A 1 153 ? 31.719 -3.191 35.531 1.00 13.67 153 VAL A O 1
ATOM 1245 N N . CYS A 1 154 ? 31.582 -1.144 36.361 1.00 14.92 154 CYS A N 1
ATOM 1246 C CA . CYS A 1 154 ? 32.780 -1.275 37.186 1.00 17.88 154 CYS A CA 1
ATOM 1247 C C . CYS A 1 154 ? 32.505 -0.639 38.561 1.00 17.88 154 CYS A C 1
ATOM 1248 O O . CYS A 1 154 ? 31.424 -0.108 38.794 1.00 19.32 154 CYS A O 1
ATOM 1251 N N . ASP A 1 155 ? 33.479 -0.695 39.461 1.00 17.88 155 ASP A N 1
ATOM 1252 C CA . ASP A 1 155 ? 33.352 -0.080 40.796 1.00 18.93 155 ASP A CA 1
ATOM 1253 C C . ASP A 1 155 ? 32.338 -0.785 41.679 1.00 16.44 155 ASP A C 1
ATOM 1254 O O . ASP A 1 155 ? 31.259 -0.257 41.939 1.00 15.02 155 ASP A O 1
ATOM 1259 N N . PHE A 1 156 ? 32.688 -1.970 42.151 1.00 16.42 156 PHE A N 1
ATOM 1260 C CA . PHE A 1 156 ? 31.759 -2.729 42.982 1.00 16.17 156 PHE A CA 1
ATOM 1261 C C . PHE A 1 156 ? 31.973 -2.647 44.485 1.00 16.02 156 PHE A C 1
ATOM 1262 O O . PHE A 1 156 ? 31.307 -3.355 45.248 1.00 18.19 156 PHE A O 1
ATOM 1270 N N . GLY A 1 157 ? 32.868 -1.765 44.908 1.00 13.60 157 GLY A N 1
ATOM 1271 C CA . GLY A 1 157 ? 33.156 -1.608 46.311 1.00 14.04 157 GLY A CA 1
ATOM 1272 C C . GLY A 1 157 ? 31.988 -1.244 47.207 1.00 14.29 157 GLY A C 1
ATOM 1273 O O . GLY A 1 157 ? 31.958 -1.647 48.366 1.00 13.16 157 GLY A O 1
ATOM 1274 N N . LEU A 1 158 ? 31.027 -0.492 46.695 1.00 14.21 158 LEU A N 1
ATOM 1275 C CA . LEU A 1 158 ? 29.871 -0.117 47.509 1.00 15.94 158 LEU A CA 1
ATOM 1276 C C . LEU A 1 158 ? 28.696 -1.093 47.427 1.00 16.01 158 LEU A C 1
ATOM 1277 O O . LEU A 1 158 ? 27.633 -0.838 47.967 1.00 16.32 158 LEU A O 1
ATOM 1282 N N . ALA A 1 159 ? 28.890 -2.200 46.731 1.00 16.17 159 ALA A N 1
ATOM 1283 C CA . ALA A 1 159 ? 27.864 -3.211 46.596 1.00 17.52 159 ALA A CA 1
ATOM 1284 C C . ALA A 1 159 ? 27.408 -3.769 47.962 1.00 20.58 159 ALA A C 1
ATOM 1285 O O . ALA A 1 159 ? 28.128 -3.687 48.978 1.00 21.62 159 ALA A O 1
ATOM 1287 N N . ARG A 1 160 ? 26.201 -4.315 48.007 1.00 21.91 160 ARG A N 1
ATOM 1288 C CA . ARG A 1 160 ? 25.710 -4.937 49.248 1.00 23.63 160 ARG A CA 1
ATOM 1289 C C . ARG A 1 160 ? 24.837 -6.122 48.886 1.00 22.69 160 ARG A C 1
ATOM 1290 O O . ARG A 1 160 ? 24.283 -6.192 47.793 1.00 23.03 160 ARG A O 1
ATOM 1298 N N . ILE A 1 161 ? 24.712 -7.057 49.805 1.00 23.80 161 ILE A N 1
ATOM 1299 C CA . ILE A 1 161 ? 23.878 -8.211 49.555 1.00 25.24 161 ILE A CA 1
ATOM 1300 C C . ILE A 1 161 ? 22.594 -7.937 50.294 1.00 27.30 161 ILE A C 1
ATOM 1301 O O . ILE A 1 161 ? 22.629 -7.419 51.394 1.00 28.15 161 ILE A O 1
ATOM 1306 N N . ILE A 1 162 ? 21.463 -8.235 49.671 1.00 30.11 162 ILE A N 1
ATOM 1307 C CA . ILE A 1 162 ? 20.144 -8.006 50.272 1.00 34.29 162 ILE A CA 1
ATOM 1308 C C . ILE A 1 162 ? 19.885 -8.977 51.418 1.00 36.11 162 ILE A C 1
ATOM 1309 O O . ILE A 1 162 ? 20.169 -10.148 51.270 1.00 36.78 162 ILE A O 1
ATOM 1314 N N . ASP A 1 163 ? 19.324 -8.521 52.538 1.00 40.75 163 ASP A N 1
ATOM 1315 C CA . ASP A 1 163 ? 19.055 -9.453 53.653 1.00 45.37 163 ASP A CA 1
ATOM 1316 C C . ASP A 1 163 ? 17.948 -9.116 54.676 1.00 46.22 163 ASP A C 1
ATOM 1317 O O . ASP A 1 163 ? 17.559 -7.966 54.801 1.00 46.19 163 ASP A O 1
ATOM 1322 N N . GLU A 1 164 ? 17.458 -10.145 55.393 1.00 48.56 164 GLU A N 1
ATOM 1323 C CA . GLU A 1 164 ? 16.435 -10.022 56.456 1.00 49.74 164 GLU A CA 1
ATOM 1324 C C . GLU A 1 164 ? 16.894 -10.680 57.756 1.00 50.51 164 GLU A C 1
ATOM 1325 O O . GLU A 1 164 ? 17.024 -11.908 57.831 1.00 51.46 164 GLU A O 1
ATOM 1331 N N . VAL A 1 180 ? 30.765 6.814 59.372 1.00 40.72 180 VAL A N 1
ATOM 1332 C CA . VAL A 1 180 ? 31.767 6.924 58.325 1.00 40.52 180 VAL A CA 1
ATOM 1333 C C . VAL A 1 180 ? 31.622 5.843 57.251 1.00 40.26 180 VAL A C 1
ATOM 1334 O O . VAL A 1 180 ? 31.694 4.639 57.522 1.00 39.83 180 VAL A O 1
ATOM 1338 N N . GLU A 1 181 ? 31.412 6.300 56.020 1.00 39.44 181 GLU A N 1
ATOM 1339 C CA . GLU A 1 181 ? 31.238 5.416 54.885 1.00 38.02 181 GLU A CA 1
ATOM 1340 C C . GLU A 1 181 ? 31.387 6.220 53.605 1.00 35.03 181 GLU A C 1
ATOM 1341 O O . GLU A 1 181 ? 31.299 7.446 53.630 1.00 33.94 181 GLU A O 1
ATOM 1347 N N . PHE A 1 182 ? 31.637 5.535 52.493 1.00 32.18 182 PHE A N 1
ATOM 1348 C CA . PHE A 1 182 ? 31.711 6.217 51.212 1.00 31.01 182 PHE A CA 1
ATOM 1349 C C . PHE A 1 182 ? 30.252 6.397 50.835 1.00 30.35 182 PHE A C 1
ATOM 1350 O O . PHE A 1 182 ? 29.437 5.504 51.054 1.00 30.49 182 PHE A O 1
ATOM 1358 N N . VAL A 1 183 ? 29.929 7.549 50.280 1.00 29.79 183 VAL A N 1
ATOM 1359 C CA . VAL A 1 183 ? 28.560 7.841 49.903 1.00 32.01 183 VAL A CA 1
ATOM 1360 C C . VAL A 1 183 ? 28.410 7.924 48.381 1.00 31.17 183 VAL A C 1
ATOM 1361 O O . VAL A 1 183 ? 29.260 8.491 47.706 1.00 31.90 183 VAL A O 1
ATOM 1365 N N . ALA A 1 184 ? 27.341 7.339 47.847 1.00 31.45 184 ALA A N 1
ATOM 1366 C CA . ALA A 1 184 ? 27.080 7.380 46.395 1.00 31.12 184 ALA A CA 1
ATOM 1367 C C . ALA A 1 184 ? 26.615 8.771 45.977 1.00 31.22 184 ALA A C 1
ATOM 1368 O O . ALA A 1 184 ? 25.745 9.349 46.624 1.00 33.21 184 ALA A O 1
ATOM 1370 N N . THR A 1 185 ? 27.196 9.295 44.903 1.00 29.36 185 THR A N 1
ATOM 1371 C CA . THR A 1 185 ? 26.845 10.605 44.367 1.00 27.71 185 THR A CA 1
ATOM 1372 C C . THR A 1 185 ? 25.365 10.871 44.512 1.00 25.10 185 THR A C 1
ATOM 1373 O O . THR A 1 185 ? 24.558 10.076 44.069 1.00 25.07 185 THR A O 1
ATOM 1377 N N . ARG A 1 186 ? 25.008 12.013 45.082 1.00 24.36 186 ARG A N 1
ATOM 1378 C CA . ARG A 1 186 ? 23.587 12.318 45.301 1.00 25.05 186 ARG A CA 1
ATOM 1379 C C . ARG A 1 186 ? 22.742 12.562 44.048 1.00 23.46 186 ARG A C 1
ATOM 1380 O O . ARG A 1 186 ? 21.526 12.475 44.114 1.00 25.10 186 ARG A O 1
ATOM 1388 N N . TRP A 1 187 ? 23.354 12.877 42.914 1.00 21.00 187 TRP A N 1
ATOM 1389 C CA . TRP A 1 187 ? 22.542 13.140 41.741 1.00 20.09 187 TRP A CA 1
ATOM 1390 C C . TRP A 1 187 ? 21.878 11.879 41.259 1.00 19.83 187 TRP A C 1
ATOM 1391 O O . TRP A 1 187 ? 20.954 11.922 40.451 1.00 18.41 187 TRP A O 1
ATOM 1402 N N . TYR A 1 188 ? 22.361 10.749 41.756 1.00 20.63 188 TYR A N 1
ATOM 1403 C CA . TYR A 1 188 ? 21.818 9.475 41.362 1.00 21.37 188 TYR A CA 1
ATOM 1404 C C . TYR A 1 188 ? 21.173 8.704 42.505 1.00 22.59 188 TYR A C 1
ATOM 1405 O O . TYR A 1 188 ? 20.732 7.569 42.313 1.00 24.71 188 TYR A O 1
ATOM 1414 N N . ARG A 1 189 ? 21.120 9.288 43.690 1.00 23.75 189 ARG A N 1
ATOM 1415 C CA . ARG A 1 189 ? 20.502 8.614 44.829 1.00 26.55 189 ARG A CA 1
ATOM 1416 C C . ARG A 1 189 ? 18.955 8.620 44.786 1.00 27.08 189 ARG A C 1
ATOM 1417 O O . ARG A 1 189 ? 18.319 9.633 44.481 1.00 27.23 189 ARG A O 1
ATOM 1425 N N . ALA A 1 190 ? 18.343 7.486 45.093 1.00 27.28 190 ALA A N 1
ATOM 1426 C CA . ALA A 1 190 ? 16.884 7.421 45.121 1.00 26.48 190 ALA A CA 1
ATOM 1427 C C . ALA A 1 190 ? 16.346 8.230 46.317 1.00 26.22 190 ALA A C 1
ATOM 1428 O O . ALA A 1 190 ? 16.941 8.265 47.412 1.00 23.98 190 ALA A O 1
ATOM 1430 N N . PRO A 1 191 ? 15.221 8.915 46.105 1.00 26.36 191 PRO A N 1
ATOM 1431 C CA . PRO A 1 191 ? 14.620 9.712 47.164 1.00 27.53 191 PRO A CA 1
ATOM 1432 C C . PRO A 1 191 ? 14.416 8.965 48.472 1.00 29.60 191 PRO A C 1
ATOM 1433 O O . PRO A 1 191 ? 14.505 9.587 49.513 1.00 30.83 191 PRO A O 1
ATOM 1437 N N . GLU A 1 192 ? 14.176 7.648 48.449 1.00 32.00 192 GLU A N 1
ATOM 1438 C CA . GLU A 1 192 ? 13.965 6.919 49.715 1.00 34.35 192 GLU A CA 1
ATOM 1439 C C . GLU A 1 192 ? 15.261 6.773 50.476 1.00 36.63 192 GLU A C 1
ATOM 1440 O O . GLU A 1 192 ? 15.274 6.710 51.704 1.00 37.88 192 GLU A O 1
ATOM 1446 N N . VAL A 1 193 ? 16.367 6.709 49.761 1.00 39.58 193 VAL A N 1
ATOM 1447 C CA . VAL A 1 193 ? 17.628 6.608 50.466 1.00 42.55 193 VAL A CA 1
ATOM 1448 C C . VAL A 1 193 ? 17.869 7.935 51.176 1.00 45.23 193 VAL A C 1
ATOM 1449 O O . VAL A 1 193 ? 18.224 7.962 52.343 1.00 45.76 193 VAL A O 1
ATOM 1453 N N . MET A 1 194 ? 17.645 9.042 50.481 1.00 48.80 194 MET A N 1
ATOM 1454 C CA . MET A 1 194 ? 17.857 10.343 51.102 1.00 52.35 194 MET A CA 1
ATOM 1455 C C . MET A 1 194 ? 16.951 10.602 52.283 1.00 53.51 194 MET A C 1
ATOM 1456 O O . MET A 1 194 ? 17.343 11.272 53.229 1.00 54.15 194 MET A O 1
ATOM 1461 N N . LEU A 1 195 ? 15.741 10.068 52.229 1.00 55.21 195 LEU A N 1
ATOM 1462 C CA . LEU A 1 195 ? 14.791 10.240 53.314 1.00 56.52 195 LEU A CA 1
ATOM 1463 C C . LEU A 1 195 ? 14.933 9.061 54.269 1.00 58.78 195 LEU A C 1
ATOM 1464 O O . LEU A 1 195 ? 16.031 8.800 54.773 1.00 59.43 195 LEU A O 1
ATOM 1469 N N . THR A 1 196 ? 13.823 8.356 54.496 1.00 60.72 196 THR A N 1
ATOM 1470 C CA . THR A 1 196 ? 13.745 7.191 55.383 1.00 62.17 196 THR A CA 1
ATOM 1471 C C . THR A 1 196 ? 15.041 6.405 55.532 1.00 63.29 196 THR A C 1
ATOM 1472 O O . THR A 1 196 ? 15.888 6.408 54.636 1.00 63.88 196 THR A O 1
ATOM 1474 N N . SER A 1 197 ? 15.195 5.738 56.676 1.00 64.30 197 SER A N 1
ATOM 1475 C CA . SER A 1 197 ? 16.378 4.913 56.931 1.00 64.66 197 SER A CA 1
ATOM 1476 C C . SER A 1 197 ? 16.195 3.709 56.005 1.00 65.19 197 SER A C 1
ATOM 1477 O O . SER A 1 197 ? 15.509 2.733 56.356 1.00 64.86 197 SER A O 1
ATOM 1479 N N . ALA A 1 198 ? 16.813 3.803 54.823 1.00 64.87 198 ALA A N 1
ATOM 1480 C CA . ALA A 1 198 ? 16.710 2.798 53.764 1.00 63.20 198 ALA A CA 1
ATOM 1481 C C . ALA A 1 198 ? 17.435 1.475 53.917 1.00 62.08 198 ALA A C 1
ATOM 1482 O O . ALA A 1 198 ? 18.664 1.437 54.032 1.00 62.67 198 ALA A O 1
ATOM 1484 N N . LYS A 1 199 ? 16.662 0.389 53.917 1.00 60.00 199 LYS A N 1
ATOM 1485 C CA . LYS A 1 199 ? 17.239 -0.951 53.959 1.00 57.71 199 LYS A CA 1
ATOM 1486 C C . LYS A 1 199 ? 17.410 -1.209 52.461 1.00 55.08 199 LYS A C 1
ATOM 1487 O O . LYS A 1 199 ? 16.426 -1.312 51.721 1.00 54.52 199 LYS A O 1
ATOM 1489 N N . TYR A 1 200 ? 18.668 -1.247 52.025 1.00 52.44 200 TYR A N 1
ATOM 1490 C CA . TYR A 1 200 ? 19.048 -1.461 50.622 1.00 48.55 200 TYR A CA 1
ATOM 1491 C C . TYR A 1 200 ? 18.020 -2.213 49.788 1.00 44.41 200 TYR A C 1
ATOM 1492 O O . TYR A 1 200 ? 17.536 -3.284 50.195 1.00 44.71 200 TYR A O 1
ATOM 1501 N N . SER A 1 201 ? 17.703 -1.693 48.609 1.00 38.29 201 SER A N 1
ATOM 1502 C CA . SER A 1 201 ? 16.761 -2.418 47.782 1.00 32.51 201 SER A CA 1
ATOM 1503 C C . SER A 1 201 ? 17.136 -2.369 46.315 1.00 28.03 201 SER A C 1
ATOM 1504 O O . SER A 1 201 ? 17.908 -1.516 45.892 1.00 27.55 201 SER A O 1
ATOM 1507 N N . ARG A 1 202 ? 16.593 -3.307 45.548 1.00 23.48 202 ARG A N 1
ATOM 1508 C CA . ARG A 1 202 ? 16.806 -3.343 44.114 1.00 19.32 202 ARG A CA 1
ATOM 1509 C C . ARG A 1 202 ? 16.272 -2.056 43.499 1.00 17.30 202 ARG A C 1
ATOM 1510 O O . ARG A 1 202 ? 16.814 -1.573 42.504 1.00 18.47 202 ARG A O 1
ATOM 1518 N N . ALA A 1 203 ? 15.216 -1.484 44.072 1.00 15.30 203 ALA A N 1
ATOM 1519 C CA . ALA A 1 203 ? 14.663 -0.275 43.476 1.00 17.50 203 ALA A CA 1
ATOM 1520 C C . ALA A 1 203 ? 15.660 0.912 43.423 1.00 18.86 203 ALA A C 1
ATOM 1521 O O . ALA A 1 203 ? 15.632 1.723 42.475 1.00 19.32 203 ALA A O 1
ATOM 1523 N N . MET A 1 204 ? 16.570 1.009 44.381 1.00 18.25 204 MET A N 1
ATOM 1524 C CA . MET A 1 204 ? 17.473 2.151 44.301 1.00 21.68 204 MET A CA 1
ATOM 1525 C C . MET A 1 204 ? 18.369 2.149 43.054 1.00 21.01 204 MET A C 1
ATOM 1526 O O . MET A 1 204 ? 18.622 3.208 42.472 1.00 21.22 204 MET A O 1
ATOM 1531 N N . ASP A 1 205 ? 18.840 0.970 42.640 1.00 19.25 205 ASP A N 1
ATOM 1532 C CA . ASP A 1 205 ? 19.680 0.870 41.458 1.00 17.22 205 ASP A CA 1
ATOM 1533 C C . ASP A 1 205 ? 18.888 1.276 40.221 1.00 17.21 205 ASP A C 1
ATOM 1534 O O . ASP A 1 205 ? 19.390 1.987 39.357 1.00 17.65 205 ASP A O 1
ATOM 1539 N N . VAL A 1 206 ? 17.642 0.833 40.132 1.00 16.56 206 VAL A N 1
ATOM 1540 C CA . VAL A 1 206 ? 16.807 1.167 38.986 1.00 15.11 206 VAL A CA 1
ATOM 1541 C C . VAL A 1 206 ? 16.615 2.656 38.962 1.00 16.69 206 VAL A C 1
ATOM 1542 O O . VAL A 1 206 ? 16.560 3.258 37.882 1.00 16.17 206 VAL A O 1
ATOM 1546 N N . TRP A 1 207 ? 16.490 3.274 40.145 1.00 17.81 207 TRP A N 1
ATOM 1547 C CA . TRP A 1 207 ? 16.324 4.725 40.163 1.00 18.47 207 TRP A CA 1
ATOM 1548 C C . TRP A 1 207 ? 17.555 5.353 39.506 1.00 18.51 207 TRP A C 1
ATOM 1549 O O . TRP A 1 207 ? 17.437 6.284 38.709 1.00 19.64 207 TRP A O 1
ATOM 1560 N N . SER A 1 208 ? 18.729 4.825 39.822 1.00 17.95 208 SER A N 1
ATOM 1561 C CA . SER A 1 208 ? 19.972 5.348 39.236 1.00 19.51 208 SER A CA 1
ATOM 1562 C C . SER A 1 208 ? 20.006 5.165 37.704 1.00 18.80 208 SER A C 1
ATOM 1563 O O . SER A 1 208 ? 20.358 6.086 36.964 1.00 18.91 208 SER A O 1
ATOM 1566 N N . CYS A 1 209 ? 19.596 3.996 37.239 1.00 17.82 209 CYS A N 1
ATOM 1567 C CA . CYS A 1 209 ? 19.545 3.716 35.822 1.00 18.68 209 CYS A CA 1
ATOM 1568 C C . CYS A 1 209 ? 18.641 4.748 35.216 1.00 19.05 209 CYS A C 1
ATOM 1569 O O . CYS A 1 209 ? 18.909 5.266 34.123 1.00 19.33 209 CYS A O 1
ATOM 1572 N N . GLY A 1 210 ? 17.568 5.036 35.943 1.00 19.86 210 GLY A N 1
ATOM 1573 C CA . GLY A 1 210 ? 16.607 6.024 35.497 1.00 19.60 210 GLY A CA 1
ATOM 1574 C C . GLY A 1 210 ? 17.293 7.367 35.355 1.00 19.70 210 GLY A C 1
ATOM 1575 O O . GLY A 1 210 ? 17.056 8.073 34.372 1.00 20.59 210 GLY A O 1
ATOM 1576 N N . CYS A 1 211 ? 18.139 7.730 36.316 1.00 17.17 211 CYS A N 1
ATOM 1577 C CA . CYS A 1 211 ? 18.835 8.999 36.189 1.00 18.23 211 CYS A CA 1
ATOM 1578 C C . CYS A 1 211 ? 19.813 8.955 35.029 1.00 18.14 211 CYS A C 1
ATOM 1579 O O . CYS A 1 211 ? 20.040 9.963 34.327 1.00 15.93 211 CYS A O 1
ATOM 1582 N N . ILE A 1 212 ? 20.381 7.774 34.820 1.00 17.59 212 ILE A N 1
ATOM 1583 C CA . ILE A 1 212 ? 21.322 7.608 33.745 1.00 17.12 212 ILE A CA 1
ATOM 1584 C C . ILE A 1 212 ? 20.635 7.742 32.386 1.00 18.20 212 ILE A C 1
ATOM 1585 O O . ILE A 1 212 ? 21.134 8.438 31.516 1.00 19.76 212 ILE A O 1
ATOM 1590 N N . LEU A 1 213 ? 19.489 7.098 32.202 1.00 17.47 213 LEU A N 1
ATOM 1591 C CA . LEU A 1 213 ? 18.800 7.193 30.918 1.00 18.39 213 LEU A CA 1
ATOM 1592 C C . LEU A 1 213 ? 18.417 8.663 30.645 1.00 20.10 213 LEU A C 1
ATOM 1593 O O . LEU A 1 213 ? 18.611 9.173 29.528 1.00 19.48 213 LEU A O 1
ATOM 1598 N N . ALA A 1 214 ? 17.877 9.330 31.670 1.00 20.20 214 ALA A N 1
ATOM 1599 C CA . ALA A 1 214 ? 17.495 10.725 31.541 1.00 21.75 214 ALA A CA 1
ATOM 1600 C C . ALA A 1 214 ? 18.716 11.502 31.111 1.00 23.19 214 ALA A C 1
ATOM 1601 O O . ALA A 1 214 ? 18.633 12.339 30.226 1.00 25.12 214 ALA A O 1
ATOM 1603 N N . GLU A 1 215 ? 19.860 11.220 31.720 1.00 23.36 215 GLU A N 1
ATOM 1604 C CA . GLU A 1 215 ? 21.049 11.960 31.355 1.00 23.93 215 GLU A CA 1
ATOM 1605 C C . GLU A 1 215 ? 21.447 11.704 29.909 1.00 24.81 215 GLU A C 1
ATOM 1606 O O . GLU A 1 215 ? 21.922 12.614 29.225 1.00 26.59 215 GLU A O 1
ATOM 1612 N N . LEU A 1 216 ? 21.265 10.478 29.432 1.00 23.70 216 LEU A N 1
ATOM 1613 C CA . LEU A 1 216 ? 21.581 10.219 28.035 1.00 25.12 216 LEU A CA 1
ATOM 1614 C C . LEU A 1 216 ? 20.705 11.091 27.104 1.00 25.47 216 LEU A C 1
ATOM 1615 O O . LEU A 1 216 ? 21.182 11.634 26.098 1.00 27.23 216 LEU A O 1
ATOM 1620 N N . PHE A 1 217 ? 19.427 11.227 27.442 1.00 24.82 217 PHE A N 1
ATOM 1621 C CA . PHE A 1 217 ? 18.520 12.030 26.635 1.00 24.62 217 PHE A CA 1
ATOM 1622 C C . PHE A 1 217 ? 18.801 13.522 26.754 1.00 25.67 217 PHE A C 1
ATOM 1623 O O . PHE A 1 217 ? 18.743 14.241 25.767 1.00 27.26 217 PHE A O 1
ATOM 1631 N N . LEU A 1 218 ? 19.130 13.972 27.957 1.00 25.14 218 LEU A N 1
ATOM 1632 C CA . LEU A 1 218 ? 19.403 15.377 28.250 1.00 26.01 218 LEU A CA 1
ATOM 1633 C C . LEU A 1 218 ? 20.832 15.824 27.977 1.00 26.43 218 LEU A C 1
ATOM 1634 O O . LEU A 1 218 ? 21.105 17.019 27.886 1.00 25.95 218 LEU A O 1
ATOM 1639 N N . ARG A 1 219 ? 21.749 14.869 27.885 1.00 24.67 219 ARG A N 1
ATOM 1640 C CA . ARG A 1 219 ? 23.142 15.206 27.659 1.00 24.57 219 ARG A CA 1
ATOM 1641 C C . ARG A 1 219 ? 23.700 15.959 28.868 1.00 24.32 219 ARG A C 1
ATOM 1642 O O . ARG A 1 219 ? 24.768 16.548 28.785 1.00 23.73 219 ARG A O 1
ATOM 1644 N N . ARG A 1 220 ? 22.980 15.929 29.986 1.00 23.15 220 ARG A N 1
ATOM 1645 C CA . ARG A 1 220 ? 23.440 16.542 31.246 1.00 25.06 220 ARG A CA 1
ATOM 1646 C C . ARG A 1 220 ? 22.692 15.823 32.376 1.00 25.56 220 ARG A C 1
ATOM 1647 O O . ARG A 1 220 ? 21.693 15.169 32.117 1.00 27.05 220 ARG A O 1
ATOM 1655 N N . PRO A 1 221 ? 23.147 15.931 33.631 1.00 25.77 221 PRO A N 1
ATOM 1656 C CA . PRO A 1 221 ? 22.419 15.238 34.699 1.00 26.17 221 PRO A CA 1
ATOM 1657 C C . PRO A 1 221 ? 21.045 15.867 34.946 1.00 28.00 221 PRO A C 1
ATOM 1658 O O . PRO A 1 221 ? 20.916 17.089 35.049 1.00 28.52 221 PRO A O 1
ATOM 1662 N N . ILE A 1 222 ? 20.027 15.022 35.071 1.00 27.63 222 ILE A N 1
ATOM 1663 C CA . ILE A 1 222 ? 18.675 15.492 35.310 1.00 26.41 222 ILE A CA 1
ATOM 1664 C C . ILE A 1 222 ? 18.411 16.073 36.712 1.00 25.61 222 ILE A C 1
ATOM 1665 O O . ILE A 1 222 ? 17.538 16.946 36.864 1.00 23.91 222 ILE A O 1
ATOM 1670 N N . PHE A 1 223 ? 19.144 15.608 37.728 1.00 24.03 223 PHE A N 1
ATOM 1671 C CA . PHE A 1 223 ? 18.941 16.115 39.097 1.00 24.74 223 PHE A CA 1
ATOM 1672 C C . PHE A 1 223 ? 20.241 16.570 39.764 1.00 24.90 223 PHE A C 1
ATOM 1673 O O . PHE A 1 223 ? 20.681 16.011 40.770 1.00 25.53 223 PHE A O 1
ATOM 1681 N N . PRO A 1 224 ? 20.848 17.630 39.236 1.00 24.52 224 PRO A N 1
ATOM 1682 C CA . PRO A 1 224 ? 22.106 18.163 39.770 1.00 25.97 224 PRO A CA 1
ATOM 1683 C C . PRO A 1 224 ? 22.050 18.924 41.095 1.00 26.60 224 PRO A C 1
ATOM 1684 O O . PRO A 1 224 ? 22.633 19.980 41.221 1.00 26.87 224 PRO A O 1
ATOM 1688 N N . GLY A 1 225 ? 21.379 18.382 42.097 1.00 27.73 225 GLY A N 1
ATOM 1689 C CA . GLY A 1 225 ? 21.298 19.097 43.361 1.00 28.21 225 GLY A CA 1
ATOM 1690 C C . GLY A 1 225 ? 22.588 19.481 44.059 1.00 28.00 225 GLY A C 1
ATOM 1691 O O . GLY A 1 225 ? 23.548 18.722 44.066 1.00 28.39 225 GLY A O 1
ATOM 1692 N N . ARG A 1 226 ? 22.600 20.656 44.681 1.00 30.37 226 ARG A N 1
ATOM 1693 C CA . ARG A 1 226 ? 23.783 21.138 45.403 1.00 32.37 226 ARG A CA 1
ATOM 1694 C C . ARG A 1 226 ? 23.855 20.533 46.785 1.00 32.10 226 ARG A C 1
ATOM 1695 O O . ARG A 1 226 ? 24.929 20.431 47.354 1.00 33.86 226 ARG A O 1
ATOM 1703 N N . ASP A 1 227 ? 22.714 20.159 47.342 1.00 32.82 227 ASP A N 1
ATOM 1704 C CA . ASP A 1 227 ? 22.687 19.497 48.646 1.00 32.67 227 ASP A CA 1
ATOM 1705 C C . ASP A 1 227 ? 21.439 18.621 48.765 1.00 31.91 227 ASP A C 1
ATOM 1706 O O . ASP A 1 227 ? 20.698 18.444 47.800 1.00 30.57 227 ASP A O 1
ATOM 1711 N N . TYR A 1 228 ? 21.225 18.077 49.951 1.00 32.43 228 TYR A N 1
ATOM 1712 C CA . TYR A 1 228 ? 20.073 17.232 50.252 1.00 33.90 228 TYR A CA 1
ATOM 1713 C C . TYR A 1 228 ? 18.750 17.918 49.868 1.00 31.71 228 TYR A C 1
ATOM 1714 O O . TYR A 1 228 ? 17.952 17.399 49.071 1.00 32.49 228 TYR A O 1
ATOM 1723 N N . ARG A 1 229 ? 18.531 19.096 50.431 1.00 28.68 229 ARG A N 1
ATOM 1724 C CA . ARG A 1 229 ? 17.300 19.852 50.218 1.00 27.67 229 ARG A CA 1
ATOM 1725 C C . ARG A 1 229 ? 16.994 20.112 48.759 1.00 25.30 229 ARG A C 1
ATOM 1726 O O . ARG A 1 229 ? 15.937 19.769 48.257 1.00 22.62 229 ARG A O 1
ATOM 1734 N N . HIS A 1 230 ? 17.959 20.735 48.104 1.00 23.82 230 HIS A N 1
ATOM 1735 C CA . HIS A 1 230 ? 17.890 21.107 46.721 1.00 23.41 230 HIS A CA 1
ATOM 1736 C C . HIS A 1 230 ? 17.661 19.828 45.910 1.00 24.89 230 HIS A C 1
ATOM 1737 O O . HIS A 1 230 ? 16.813 19.805 45.019 1.00 22.97 230 HIS A O 1
ATOM 1744 N N . GLN A 1 231 ? 18.378 18.754 46.251 1.00 24.71 231 GLN A N 1
ATOM 1745 C CA . GLN A 1 231 ? 18.217 17.495 45.529 1.00 25.24 231 GLN A CA 1
ATOM 1746 C C . GLN A 1 231 ? 16.760 17.056 45.507 1.00 25.29 231 GLN A C 1
ATOM 1747 O O . GLN A 1 231 ? 16.227 16.729 44.444 1.00 25.74 231 GLN A O 1
ATOM 1753 N N . LEU A 1 232 ? 16.117 17.062 46.666 1.00 25.04 232 LEU A N 1
ATOM 1754 C CA . LEU A 1 232 ? 14.721 16.665 46.743 1.00 26.36 232 LEU A CA 1
ATOM 1755 C C . LEU A 1 232 ? 13.809 17.634 45.998 1.00 27.28 232 LEU A C 1
ATOM 1756 O O . LEU A 1 232 ? 12.847 17.236 45.330 1.00 27.31 232 LEU A O 1
ATOM 1761 N N . LEU A 1 233 ? 14.138 18.912 46.082 1.00 27.44 233 LEU A N 1
ATOM 1762 C CA . LEU A 1 233 ? 13.355 19.940 45.425 1.00 27.35 233 LEU A CA 1
ATOM 1763 C C . LEU A 1 233 ? 13.422 19.756 43.917 1.00 25.62 233 LEU A C 1
ATOM 1764 O O . LEU A 1 233 ? 12.482 20.092 43.191 1.00 25.15 233 LEU A O 1
ATOM 1769 N N . LEU A 1 234 ? 14.535 19.222 43.436 1.00 23.27 234 LEU A N 1
ATOM 1770 C CA . LEU A 1 234 ? 14.654 19.019 42.013 1.00 23.12 234 LEU A CA 1
ATOM 1771 C C . LEU A 1 234 ? 13.895 17.762 41.578 1.00 22.95 234 LEU A C 1
ATOM 1772 O O . LEU A 1 234 ? 13.140 17.781 40.620 1.00 22.01 234 LEU A O 1
ATOM 1777 N N . ILE A 1 235 ? 14.070 16.677 42.311 1.00 23.63 235 ILE A N 1
ATOM 1778 C CA . ILE A 1 235 ? 13.403 15.438 41.963 1.00 22.75 235 ILE A CA 1
ATOM 1779 C C . ILE A 1 235 ? 11.904 15.569 41.962 1.00 22.93 235 ILE A C 1
ATOM 1780 O O . ILE A 1 235 ? 11.243 15.140 41.004 1.00 23.03 235 ILE A O 1
ATOM 1785 N N . PHE A 1 236 ? 11.366 16.157 43.030 1.00 21.73 236 PHE A N 1
ATOM 1786 C CA . PHE A 1 236 ? 9.915 16.292 43.133 1.00 21.95 236 PHE A CA 1
ATOM 1787 C C . PHE A 1 236 ? 9.383 17.262 42.103 1.00 22.01 236 PHE A C 1
ATOM 1788 O O . PHE A 1 236 ? 8.260 17.110 41.618 1.00 21.66 236 PHE A O 1
ATOM 1796 N N . GLY A 1 237 ? 10.207 18.237 41.733 1.00 22.56 237 GLY A N 1
ATOM 1797 C CA . GLY A 1 237 ? 9.796 19.185 40.713 1.00 22.36 237 GLY A CA 1
ATOM 1798 C C . GLY A 1 237 ? 9.566 18.457 39.397 1.00 24.55 237 GLY A C 1
ATOM 1799 O O . GLY A 1 237 ? 8.890 18.973 38.520 1.00 27.22 237 GLY A O 1
ATOM 1800 N N . ILE A 1 238 ? 10.130 17.258 39.241 1.00 24.58 238 ILE A N 1
ATOM 1801 C CA . ILE A 1 238 ? 9.926 16.473 38.018 1.00 23.53 238 ILE A CA 1
ATOM 1802 C C . ILE A 1 238 ? 8.842 15.385 38.208 1.00 23.51 238 ILE A C 1
ATOM 1803 O O . ILE A 1 238 ? 7.860 15.336 37.477 1.00 24.79 238 ILE A O 1
ATOM 1808 N N . ILE A 1 239 ? 9.009 14.507 39.181 1.00 21.50 239 ILE A N 1
ATOM 1809 C CA . ILE A 1 239 ? 8.042 13.440 39.323 1.00 23.48 239 ILE A CA 1
ATOM 1810 C C . ILE A 1 239 ? 6.796 13.781 40.091 1.00 24.90 239 ILE A C 1
ATOM 1811 O O . ILE A 1 239 ? 5.876 12.978 40.168 1.00 25.48 239 ILE A O 1
ATOM 1816 N N . GLY A 1 240 ? 6.771 14.964 40.681 1.00 27.67 240 GLY A N 1
ATOM 1817 C CA . GLY A 1 240 ? 5.601 15.374 41.437 1.00 28.23 240 GLY A CA 1
ATOM 1818 C C . GLY A 1 240 ? 5.781 15.163 42.918 1.00 28.23 240 GLY A C 1
ATOM 1819 O O . GLY A 1 240 ? 6.442 14.259 43.347 1.00 27.76 240 GLY A O 1
ATOM 1820 N N . THR A 1 241 ? 5.176 16.024 43.707 1.00 31.08 241 THR A N 1
ATOM 1821 C CA . THR A 1 241 ? 5.267 15.918 45.146 1.00 33.21 241 THR A CA 1
ATOM 1822 C C . THR A 1 241 ? 4.265 14.874 45.652 1.00 35.15 241 THR A C 1
ATOM 1823 O O . THR A 1 241 ? 3.084 14.931 45.321 1.00 37.09 241 THR A O 1
ATOM 1827 N N . PRO A 1 242 ? 4.725 13.891 46.438 1.00 36.25 242 PRO A N 1
ATOM 1828 C CA . PRO A 1 242 ? 3.767 12.895 46.920 1.00 38.22 242 PRO A CA 1
ATOM 1829 C C . PRO A 1 242 ? 2.882 13.503 47.985 1.00 41.40 242 PRO A C 1
ATOM 1830 O O . PRO A 1 242 ? 3.360 14.154 48.907 1.00 42.29 242 PRO A O 1
ATOM 1834 N N . HIS A 1 243 ? 1.582 13.307 47.851 1.00 45.87 243 HIS A N 1
ATOM 1835 C CA . HIS A 1 243 ? 0.648 13.884 48.802 1.00 49.09 243 HIS A CA 1
ATOM 1836 C C . HIS A 1 243 ? -0.063 12.908 49.711 1.00 50.56 243 HIS A C 1
ATOM 1837 O O . HIS A 1 243 ? 0.024 13.043 50.930 1.00 51.15 243 HIS A O 1
ATOM 1844 N N . SER A 1 244 ? -0.767 11.936 49.135 1.00 52.31 244 SER A N 1
ATOM 1845 C CA . SER A 1 244 ? -1.509 10.942 49.924 1.00 55.01 244 SER A CA 1
ATOM 1846 C C . SER A 1 244 ? -0.640 10.108 50.881 1.00 56.50 244 SER A C 1
ATOM 1847 O O . SER A 1 244 ? 0.587 10.048 50.744 1.00 56.76 244 SER A O 1
ATOM 1850 N N . ASP A 1 245 ? -1.298 9.451 51.836 1.00 57.83 245 ASP A N 1
ATOM 1851 C CA . ASP A 1 245 ? -0.631 8.596 52.818 1.00 58.54 245 ASP A CA 1
ATOM 1852 C C . ASP A 1 245 ? -0.291 7.222 52.238 1.00 58.28 245 ASP A C 1
ATOM 1853 O O . ASP A 1 245 ? 0.582 6.518 52.757 1.00 57.43 245 ASP A O 1
ATOM 1858 N N . ASN A 1 246 ? -0.993 6.831 51.178 1.00 57.63 246 ASN A N 1
ATOM 1859 C CA . ASN A 1 246 ? -0.707 5.560 50.531 1.00 57.60 246 ASN A CA 1
ATOM 1860 C C . ASN A 1 246 ? 0.612 5.847 49.836 1.00 57.14 246 ASN A C 1
ATOM 1861 O O . ASN A 1 246 ? 1.520 5.015 49.806 1.00 56.50 246 ASN A O 1
ATOM 1863 N N . ASP A 1 247 ? 0.708 7.064 49.305 1.00 57.24 247 ASP A N 1
ATOM 1864 C CA . ASP A 1 247 ? 1.907 7.525 48.614 1.00 57.02 247 ASP A CA 1
ATOM 1865 C C . ASP A 1 247 ? 3.071 7.718 49.599 1.00 57.04 247 ASP A C 1
ATOM 1866 O O . ASP A 1 247 ? 4.213 7.384 49.281 1.00 57.19 247 ASP A O 1
ATOM 1868 N N . LEU A 1 248 ? 2.778 8.239 50.793 1.00 56.66 248 LEU A N 1
ATOM 1869 C CA . LEU A 1 248 ? 3.802 8.474 51.810 1.00 56.89 248 LEU A CA 1
ATOM 1870 C C . LEU A 1 248 ? 4.079 7.267 52.676 1.00 58.35 248 LEU A C 1
ATOM 1871 O O . LEU A 1 248 ? 4.660 7.401 53.751 1.00 58.77 248 LEU A O 1
ATOM 1876 N N . ARG A 1 249 ? 3.674 6.090 52.215 1.00 59.68 249 ARG A N 1
ATOM 1877 C CA . ARG A 1 249 ? 3.879 4.865 52.980 1.00 60.85 249 ARG A CA 1
ATOM 1878 C C . ARG A 1 249 ? 5.347 4.503 53.118 1.00 61.06 249 ARG A C 1
ATOM 1879 O O . ARG A 1 249 ? 5.904 4.563 54.207 1.00 61.42 249 ARG A O 1
ATOM 1881 N N . CYS A 1 250 ? 5.959 4.111 52.007 1.00 61.44 250 CYS A N 1
ATOM 1882 C CA . CYS A 1 250 ? 7.359 3.718 51.988 1.00 61.56 250 CYS A CA 1
ATOM 1883 C C . CYS A 1 250 ? 8.217 4.449 53.002 1.00 61.12 250 CYS A C 1
ATOM 1884 O O . CYS A 1 250 ? 9.173 3.884 53.516 1.00 61.25 250 CYS A O 1
ATOM 1887 N N . ILE A 1 251 ? 7.878 5.701 53.289 1.00 61.18 251 ILE A N 1
ATOM 1888 C CA . ILE A 1 251 ? 8.628 6.507 54.262 1.00 61.13 251 ILE A CA 1
ATOM 1889 C C . ILE A 1 251 ? 8.019 6.333 55.650 1.00 60.83 251 ILE A C 1
ATOM 1890 O O . ILE A 1 251 ? 6.826 6.542 55.820 1.00 61.24 251 ILE A O 1
ATOM 1895 N N . GLU A 1 252 ? 8.817 5.976 56.650 1.00 61.56 252 GLU A N 1
ATOM 1896 C CA . GLU A 1 252 ? 8.253 5.785 57.987 1.00 61.95 252 GLU A CA 1
ATOM 1897 C C . GLU A 1 252 ? 8.737 6.765 59.040 1.00 61.98 252 GLU A C 1
ATOM 1898 O O . GLU A 1 252 ? 8.097 6.924 60.081 1.00 61.55 252 GLU A O 1
ATOM 1900 N N . SER A 1 253 ? 9.869 7.412 58.780 1.00 62.35 253 SER A N 1
ATOM 1901 C CA . SER A 1 253 ? 10.415 8.371 59.736 1.00 62.93 253 SER A CA 1
ATOM 1902 C C . SER A 1 253 ? 9.614 9.659 59.710 1.00 62.76 253 SER A C 1
ATOM 1903 O O . SER A 1 253 ? 9.581 10.344 58.694 1.00 63.90 253 SER A O 1
ATOM 1906 N N . PRO A 1 254 ? 8.963 10.010 60.833 1.00 62.26 254 PRO A N 1
ATOM 1907 C CA . PRO A 1 254 ? 8.143 11.220 60.975 1.00 60.86 254 PRO A CA 1
ATOM 1908 C C . PRO A 1 254 ? 8.738 12.497 60.379 1.00 58.84 254 PRO A C 1
ATOM 1909 O O . PRO A 1 254 ? 8.106 13.133 59.535 1.00 58.57 254 PRO A O 1
ATOM 1913 N N . ARG A 1 255 ? 9.938 12.877 60.812 1.00 56.96 255 ARG A N 1
ATOM 1914 C CA . ARG A 1 255 ? 10.587 14.075 60.275 1.00 55.21 255 ARG A CA 1
ATOM 1915 C C . ARG A 1 255 ? 10.606 14.078 58.743 1.00 52.80 255 ARG A C 1
ATOM 1916 O O . ARG A 1 255 ? 10.494 15.130 58.116 1.00 52.24 255 ARG A O 1
ATOM 1924 N N . ALA A 1 256 ? 10.773 12.906 58.142 1.00 49.71 256 ALA A N 1
ATOM 1925 C CA . ALA A 1 256 ? 10.763 12.817 56.690 1.00 47.90 256 ALA A CA 1
ATOM 1926 C C . ALA A 1 256 ? 9.333 13.072 56.161 1.00 46.22 256 ALA A C 1
ATOM 1927 O O . ALA A 1 256 ? 9.152 13.777 55.175 1.00 44.71 256 ALA A O 1
ATOM 1929 N N . ARG A 1 257 ? 8.324 12.497 56.810 1.00 45.62 257 ARG A N 1
ATOM 1930 C CA . ARG A 1 257 ? 6.936 12.724 56.391 1.00 45.57 257 ARG A CA 1
ATOM 1931 C C . ARG A 1 257 ? 6.730 14.236 56.386 1.00 43.59 257 ARG A C 1
ATOM 1932 O O . ARG A 1 257 ? 6.265 14.823 55.393 1.00 41.51 257 ARG A O 1
ATOM 1940 N N . GLU A 1 258 ? 7.095 14.840 57.524 1.00 40.40 258 GLU A N 1
ATOM 1941 C CA . GLU A 1 258 ? 6.983 16.274 57.752 1.00 37.97 258 GLU A CA 1
ATOM 1942 C C . GLU A 1 258 ? 7.730 17.125 56.742 1.00 34.49 258 GLU A C 1
ATOM 1943 O O . GLU A 1 258 ? 7.225 18.154 56.273 1.00 34.45 258 GLU A O 1
ATOM 1949 N N . TYR A 1 259 ? 8.937 16.705 56.412 1.00 30.31 259 TYR A N 1
ATOM 1950 C CA . TYR A 1 259 ? 9.727 17.452 55.473 1.00 29.01 259 TYR A CA 1
ATOM 1951 C C . TYR A 1 259 ? 9.072 17.421 54.085 1.00 28.88 259 TYR A C 1
ATOM 1952 O O . TYR A 1 259 ? 9.027 18.432 53.377 1.00 26.81 259 TYR A O 1
ATOM 1961 N N . ILE A 1 260 ? 8.534 16.258 53.725 1.00 27.98 260 ILE A N 1
ATOM 1962 C CA . ILE A 1 260 ? 7.899 16.087 52.447 1.00 28.15 260 ILE A CA 1
ATOM 1963 C C . ILE A 1 260 ? 6.667 16.983 52.359 1.00 27.74 260 ILE A C 1
ATOM 1964 O O . ILE A 1 260 ? 6.383 17.562 51.297 1.00 25.71 260 ILE A O 1
ATOM 1969 N N . LYS A 1 261 ? 5.933 17.081 53.468 1.00 26.83 261 LYS A N 1
ATOM 1970 C CA . LYS A 1 261 ? 4.710 17.885 53.520 1.00 28.86 261 LYS A CA 1
ATOM 1971 C C . LYS A 1 261 ? 4.974 19.396 53.442 1.00 29.28 261 LYS A C 1
ATOM 1972 O O . LYS A 1 261 ? 4.095 20.177 53.053 1.00 28.78 261 LYS A O 1
ATOM 1978 N N . SER A 1 262 ? 6.186 19.809 53.804 1.00 28.83 262 SER A N 1
ATOM 1979 C CA . SER A 1 262 ? 6.502 21.225 53.779 1.00 27.42 262 SER A CA 1
ATOM 1980 C C . SER A 1 262 ? 6.976 21.646 52.394 1.00 27.29 262 SER A C 1
ATOM 1981 O O . SER A 1 262 ? 7.322 22.816 52.184 1.00 27.45 262 SER A O 1
ATOM 1984 N N . LEU A 1 263 ? 7.000 20.700 51.457 1.00 25.59 263 LEU A N 1
ATOM 1985 C CA . LEU A 1 263 ? 7.444 20.995 50.086 1.00 25.77 263 LEU A CA 1
ATOM 1986 C C . LEU A 1 263 ? 6.371 21.602 49.182 1.00 24.07 263 LEU A C 1
ATOM 1987 O O . LEU A 1 263 ? 5.190 21.407 49.404 1.00 24.31 263 LEU A O 1
ATOM 1992 N N . PRO A 1 264 ? 6.771 22.358 48.152 1.00 23.66 264 PRO A N 1
ATOM 1993 C CA . PRO A 1 264 ? 5.730 22.908 47.277 1.00 24.20 264 PRO A CA 1
ATOM 1994 C C . PRO A 1 264 ? 5.044 21.664 46.732 1.00 23.62 264 PRO A C 1
ATOM 1995 O O . PRO A 1 264 ? 5.674 20.627 46.630 1.00 24.54 264 PRO A O 1
ATOM 1999 N N . MET A 1 265 ? 3.777 21.757 46.387 1.00 24.52 265 MET A N 1
ATOM 2000 C CA . MET A 1 265 ? 3.060 20.618 45.840 1.00 26.18 265 MET A CA 1
ATOM 2001 C C . MET A 1 265 ? 3.219 20.654 44.312 1.00 26.13 265 MET A C 1
ATOM 2002 O O . MET A 1 265 ? 2.490 21.360 43.612 1.00 26.05 265 MET A O 1
ATOM 2007 N N . TYR A 1 266 ? 4.198 19.921 43.807 1.00 24.25 266 TYR A N 1
ATOM 2008 C CA . TYR A 1 266 ? 4.454 19.859 42.385 1.00 25.50 266 TYR A CA 1
ATOM 2009 C C . TYR A 1 266 ? 3.686 18.755 41.693 1.00 24.28 266 TYR A C 1
ATOM 2010 O O . TYR A 1 266 ? 3.510 17.658 42.237 1.00 23.08 266 TYR A O 1
ATOM 2019 N N . PRO A 1 267 ? 3.191 19.036 40.489 1.00 23.90 267 PRO A N 1
ATOM 2020 C CA . PRO A 1 267 ? 2.474 17.980 39.752 1.00 23.17 267 PRO A CA 1
ATOM 2021 C C . PRO A 1 267 ? 3.585 17.239 39.009 1.00 23.68 267 PRO A C 1
ATOM 2022 O O . PRO A 1 267 ? 4.724 17.747 38.913 1.00 22.32 267 PRO A O 1
ATOM 2026 N N . ALA A 1 268 ? 3.281 16.050 38.500 1.00 24.04 268 ALA A N 1
ATOM 2027 C CA . ALA A 1 268 ? 4.268 15.319 37.715 1.00 24.39 268 ALA A CA 1
ATOM 2028 C C . ALA A 1 268 ? 4.498 16.212 36.495 1.00 25.64 268 ALA A C 1
ATOM 2029 O O . ALA A 1 268 ? 3.546 16.637 35.824 1.00 26.52 268 ALA A O 1
ATOM 2031 N N . ALA A 1 269 ? 5.754 16.523 36.223 1.00 26.29 269 ALA A N 1
ATOM 2032 C CA . ALA A 1 269 ? 6.068 17.365 35.100 1.00 28.64 269 ALA A CA 1
ATOM 2033 C C . ALA A 1 269 ? 5.863 16.575 33.834 1.00 30.92 269 ALA A C 1
ATOM 2034 O O . ALA A 1 269 ? 6.250 15.404 33.759 1.00 30.50 269 ALA A O 1
ATOM 2036 N N . PRO A 1 270 ? 5.220 17.196 32.828 1.00 33.59 270 PRO A N 1
ATOM 2037 C CA . PRO A 1 270 ? 4.941 16.575 31.509 1.00 35.17 270 PRO A CA 1
ATOM 2038 C C . PRO A 1 270 ? 6.248 16.302 30.751 1.00 35.78 270 PRO A C 1
ATOM 2039 O O . PRO A 1 270 ? 6.804 17.200 30.118 1.00 34.86 270 PRO A O 1
ATOM 2043 N N . LEU A 1 271 ? 6.727 15.061 30.826 1.00 37.73 271 LEU A N 1
ATOM 2044 C CA . LEU A 1 271 ? 7.991 14.692 30.189 1.00 40.57 271 LEU A CA 1
ATOM 2045 C C . LEU A 1 271 ? 8.081 14.831 28.663 1.00 42.33 271 LEU A C 1
ATOM 2046 O O . LEU A 1 271 ? 9.106 15.298 28.127 1.00 40.78 271 LEU A O 1
ATOM 2051 N N . GLU A 1 272 ? 7.016 14.424 27.979 1.00 44.27 272 GLU A N 1
ATOM 2052 C CA . GLU A 1 272 ? 6.943 14.513 26.526 1.00 47.47 272 GLU A CA 1
ATOM 2053 C C . GLU A 1 272 ? 7.170 15.968 26.118 1.00 47.98 272 GLU A C 1
ATOM 2054 O O . GLU A 1 272 ? 7.699 16.240 25.041 1.00 47.19 272 GLU A O 1
ATOM 2060 N N . LYS A 1 273 ? 6.758 16.898 26.981 1.00 49.39 273 LYS A N 1
ATOM 2061 C CA . LYS A 1 273 ? 6.947 18.321 26.716 1.00 50.50 273 LYS A CA 1
ATOM 2062 C C . LYS A 1 273 ? 8.363 18.710 27.118 1.00 50.53 273 LYS A C 1
ATOM 2063 O O . LYS A 1 273 ? 8.916 19.661 26.596 1.00 51.63 273 LYS A O 1
ATOM 2069 N N . MET A 1 274 ? 8.960 17.950 28.029 1.00 51.28 274 MET A N 1
ATOM 2070 C CA . MET A 1 274 ? 10.339 18.209 28.444 1.00 51.23 274 MET A CA 1
ATOM 2071 C C . MET A 1 274 ? 11.267 17.723 27.311 1.00 49.30 274 MET A C 1
ATOM 2072 O O . MET A 1 274 ? 12.055 18.490 26.773 1.00 49.84 274 MET A O 1
ATOM 2077 N N . PHE A 1 275 ? 11.154 16.446 26.956 1.00 46.08 275 PHE A N 1
ATOM 2078 C CA . PHE A 1 275 ? 11.973 15.828 25.903 1.00 43.28 275 PHE A CA 1
ATOM 2079 C C . PHE A 1 275 ? 11.210 15.798 24.570 1.00 40.18 275 PHE A C 1
ATOM 2080 O O . PHE A 1 275 ? 10.951 14.731 24.026 1.00 38.84 275 PHE A O 1
ATOM 2088 N N . PRO A 1 276 ? 10.870 16.957 24.010 1.00 39.01 276 PRO A N 1
ATOM 2089 C CA . PRO A 1 276 ? 10.127 16.951 22.743 1.00 38.26 276 PRO A CA 1
ATOM 2090 C C . PRO A 1 276 ? 10.633 16.062 21.622 1.00 37.06 276 PRO A C 1
ATOM 2091 O O . PRO A 1 276 ? 9.836 15.515 20.868 1.00 36.23 276 PRO A O 1
ATOM 2095 N N . ARG A 1 277 ? 11.944 15.899 21.513 1.00 35.40 277 ARG A N 1
ATOM 2096 C CA . ARG A 1 277 ? 12.475 15.074 20.449 1.00 34.21 277 ARG A CA 1
ATOM 2097 C C . ARG A 1 277 ? 12.929 13.686 20.861 1.00 33.96 277 ARG A C 1
ATOM 2098 O O . ARG A 1 277 ? 13.507 12.948 20.070 1.00 34.15 277 ARG A O 1
ATOM 2106 N N . VAL A 1 278 ? 12.674 13.326 22.106 1.00 33.13 278 VAL A N 1
ATOM 2107 C CA . VAL A 1 278 ? 13.048 12.002 22.557 1.00 32.55 278 VAL A CA 1
ATOM 2108 C C . VAL A 1 278 ? 11.974 10.998 22.163 1.00 32.26 278 VAL A C 1
ATOM 2109 O O . VAL A 1 278 ? 10.785 11.310 22.149 1.00 34.11 278 VAL A O 1
ATOM 2113 N N . ASN A 1 279 ? 12.406 9.792 21.844 1.00 31.52 279 ASN A N 1
ATOM 2114 C CA . ASN A 1 279 ? 11.501 8.720 21.480 1.00 30.83 279 ASN A CA 1
ATOM 2115 C C . ASN A 1 279 ? 10.472 8.530 22.602 1.00 31.73 279 ASN A C 1
ATOM 2116 O O . ASN A 1 279 ? 10.826 8.367 23.766 1.00 30.53 279 ASN A O 1
ATOM 2121 N N . PRO A 1 280 ? 9.180 8.575 22.259 1.00 33.02 280 PRO A N 1
ATOM 2122 C CA . PRO A 1 280 ? 8.079 8.420 23.217 1.00 33.01 280 PRO A CA 1
ATOM 2123 C C . PRO A 1 280 ? 8.231 7.156 24.046 1.00 32.26 280 PRO A C 1
ATOM 2124 O O . PRO A 1 280 ? 7.897 7.124 25.230 1.00 32.83 280 PRO A O 1
ATOM 2128 N N . LYS A 1 281 ? 8.748 6.115 23.421 1.00 30.92 281 LYS A N 1
ATOM 2129 C CA . LYS A 1 281 ? 8.942 4.865 24.124 1.00 30.58 281 LYS A CA 1
ATOM 2130 C C . LYS A 1 281 ? 10.058 4.995 25.171 1.00 30.68 281 LYS A C 1
ATOM 2131 O O . LYS A 1 281 ? 10.026 4.357 26.246 1.00 28.26 281 LYS A O 1
ATOM 2137 N N . GLY A 1 282 ? 11.041 5.826 24.839 1.00 30.23 282 GLY A N 1
ATOM 2138 C CA . GLY A 1 282 ? 12.152 6.049 25.735 1.00 30.55 282 GLY A CA 1
ATOM 2139 C C . GLY A 1 282 ? 11.678 6.790 26.964 1.00 31.28 282 GLY A C 1
ATOM 2140 O O . GLY A 1 282 ? 12.110 6.514 28.093 1.00 29.06 282 GLY A O 1
ATOM 2141 N N . ILE A 1 283 ? 10.771 7.733 26.739 1.00 32.04 283 ILE A N 1
ATOM 2142 C CA . ILE A 1 283 ? 10.245 8.523 27.832 1.00 32.89 283 ILE A CA 1
ATOM 2143 C C . ILE A 1 283 ? 9.332 7.642 28.656 1.00 32.60 283 ILE A C 1
ATOM 2144 O O . ILE A 1 283 ? 9.275 7.736 29.882 1.00 32.81 283 ILE A O 1
ATOM 2149 N N . ASP A 1 284 ? 8.625 6.757 27.979 1.00 32.76 284 ASP A N 1
ATOM 2150 C CA . ASP A 1 284 ? 7.755 5.888 28.713 1.00 32.54 284 ASP A CA 1
ATOM 2151 C C . ASP A 1 284 ? 8.588 5.091 29.707 1.00 31.81 284 ASP A C 1
ATOM 2152 O O . ASP A 1 284 ? 8.305 5.107 30.907 1.00 32.89 284 ASP A O 1
ATOM 2157 N N . LEU A 1 285 ? 9.619 4.405 29.219 1.00 29.90 285 LEU A N 1
ATOM 2158 C CA . LEU A 1 285 ? 10.481 3.612 30.092 1.00 27.79 285 LEU A CA 1
ATOM 2159 C C . LEU A 1 285 ? 11.058 4.494 31.205 1.00 27.31 285 LEU A C 1
ATOM 2160 O O . LEU A 1 285 ? 11.157 4.072 32.370 1.00 25.77 285 LEU A O 1
ATOM 2165 N N . LEU A 1 286 ? 11.412 5.721 30.838 1.00 25.24 286 LEU A N 1
ATOM 2166 C CA . LEU A 1 286 ? 11.969 6.654 31.794 1.00 26.27 286 LEU A CA 1
ATOM 2167 C C . LEU A 1 286 ? 11.037 6.884 32.974 1.00 27.89 286 LEU A C 1
ATOM 2168 O O . LEU A 1 286 ? 11.448 6.780 34.138 1.00 25.30 286 LEU A O 1
ATOM 2173 N N . GLN A 1 287 ? 9.783 7.205 32.664 1.00 29.30 287 GLN A N 1
ATOM 2174 C CA . GLN A 1 287 ? 8.804 7.462 33.705 1.00 31.24 287 GLN A CA 1
ATOM 2175 C C . GLN A 1 287 ? 8.5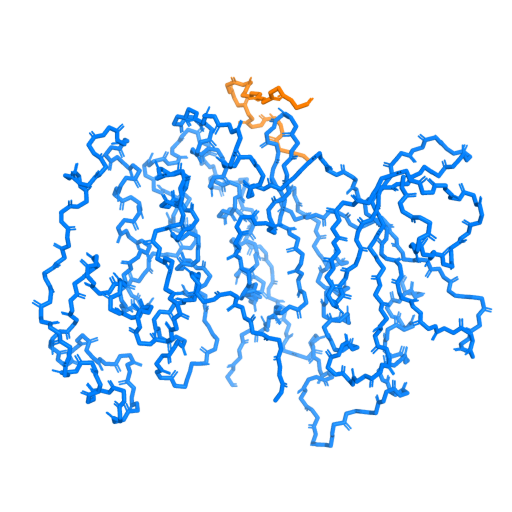20 6.252 34.567 1.00 30.75 287 GLN A C 1
ATOM 2176 O O . GLN A 1 287 ? 8.032 6.394 35.689 1.00 30.82 287 GLN A O 1
ATOM 2182 N N . ARG A 1 288 ? 8.831 5.063 34.059 1.00 28.00 288 ARG A N 1
ATOM 2183 C CA . ARG A 1 288 ? 8.588 3.865 34.838 1.00 27.30 288 ARG A CA 1
ATOM 2184 C C . ARG A 1 288 ? 9.721 3.620 35.841 1.00 26.53 288 ARG A C 1
ATOM 2185 O O . ARG A 1 288 ? 9.588 2.847 36.770 1.00 26.01 288 ARG A O 1
ATOM 2193 N N . MET A 1 289 ? 10.836 4.301 35.648 1.00 26.77 289 MET A N 1
ATOM 2194 C CA . MET A 1 289 ? 11.977 4.160 36.526 1.00 25.57 289 MET A CA 1
ATOM 2195 C C . MET A 1 289 ? 11.993 5.252 37.564 1.00 26.37 289 MET A C 1
ATOM 2196 O O . MET A 1 289 ? 12.277 4.992 38.728 1.00 28.06 289 MET A O 1
ATOM 2201 N N . LEU A 1 290 ? 11.680 6.474 37.165 1.00 24.89 290 LEU A N 1
ATOM 2202 C CA . LEU A 1 290 ? 11.706 7.543 38.134 1.00 25.54 290 LEU A CA 1
ATOM 2203 C C . LEU A 1 290 ? 10.372 7.700 38.860 1.00 26.20 290 LEU A C 1
ATOM 2204 O O . LEU A 1 290 ? 9.675 8.698 38.700 1.00 26.74 290 LEU A O 1
ATOM 2209 N N . VAL A 1 291 ? 10.020 6.692 39.653 1.00 26.48 291 VAL A N 1
ATOM 2210 C CA . VAL A 1 291 ? 8.794 6.719 40.434 1.00 25.89 291 VAL A CA 1
ATOM 2211 C C . VAL A 1 291 ? 9.154 6.747 41.929 1.00 26.50 291 VAL A C 1
ATOM 2212 O O . VAL A 1 291 ? 10.084 6.081 42.396 1.00 25.81 291 VAL A O 1
ATOM 2216 N N . PHE A 1 292 ? 8.387 7.507 42.684 1.00 25.66 292 PHE A N 1
ATOM 2217 C CA . PHE A 1 292 ? 8.658 7.648 44.082 1.00 24.87 292 PHE A CA 1
ATOM 2218 C C . PHE A 1 292 ? 8.605 6.396 44.914 1.00 25.64 292 PHE A C 1
ATOM 2219 O O . PHE A 1 292 ? 9.489 6.146 45.736 1.00 24.72 292 PHE A O 1
ATOM 2227 N N . ASP A 1 293 ? 7.521 5.645 44.767 1.00 26.92 293 ASP A N 1
ATOM 2228 C CA . ASP A 1 293 ? 7.358 4.441 45.566 1.00 26.87 293 ASP A CA 1
ATOM 2229 C C . ASP A 1 293 ? 8.210 3.314 45.025 1.00 24.87 293 ASP A C 1
ATOM 2230 O O . ASP A 1 293 ? 7.919 2.730 43.992 1.00 25.74 293 ASP A O 1
ATOM 2235 N N . PRO A 1 294 ? 9.277 2.987 45.738 1.00 23.99 294 PRO A N 1
ATOM 2236 C CA . PRO A 1 294 ? 10.125 1.911 45.239 1.00 23.90 294 PRO A CA 1
ATOM 2237 C C . PRO A 1 294 ? 9.362 0.625 44.856 1.00 24.68 294 PRO A C 1
ATOM 2238 O O . PRO A 1 294 ? 9.777 -0.110 43.961 1.00 24.35 294 PRO A O 1
ATOM 2242 N N . ALA A 1 295 ? 8.226 0.365 45.486 1.00 24.07 295 ALA A N 1
ATOM 2243 C CA . ALA A 1 295 ? 7.529 -0.869 45.170 1.00 24.27 295 ALA A CA 1
ATOM 2244 C C . ALA A 1 295 ? 6.885 -0.831 43.784 1.00 24.58 295 ALA A C 1
ATOM 2245 O O . ALA A 1 295 ? 6.659 -1.879 43.156 1.00 23.12 295 ALA A O 1
ATOM 2247 N N . LYS A 1 296 ? 6.614 0.376 43.297 1.00 23.70 296 LYS A N 1
ATOM 2248 C CA . LYS A 1 296 ? 5.995 0.509 42.000 1.00 23.16 296 LYS A CA 1
ATOM 2249 C C . LYS A 1 296 ? 6.992 0.777 40.912 1.00 21.98 296 LYS A C 1
ATOM 2250 O O . LYS A 1 296 ? 6.653 0.824 39.738 1.00 22.73 296 LYS A O 1
ATOM 2256 N N . ARG A 1 297 ? 8.235 0.963 41.295 1.00 20.13 297 ARG A N 1
ATOM 2257 C CA . ARG A 1 297 ? 9.265 1.232 40.321 1.00 19.55 297 ARG A CA 1
ATOM 2258 C C . ARG A 1 297 ? 9.478 -0.053 39.500 1.00 20.06 297 ARG A C 1
ATOM 2259 O O . ARG A 1 297 ? 9.439 -1.172 40.041 1.00 18.58 297 ARG A O 1
ATOM 2267 N N . ILE A 1 298 ? 9.654 0.098 38.189 1.00 19.64 298 ILE A N 1
ATOM 2268 C CA . ILE A 1 298 ? 9.852 -1.051 37.304 1.00 18.34 298 ILE A CA 1
ATOM 2269 C C . ILE A 1 298 ? 11.146 -1.780 37.669 1.00 19.01 298 ILE A C 1
ATOM 2270 O O . ILE A 1 298 ? 12.110 -1.160 38.095 1.00 21.94 298 ILE A O 1
ATOM 2275 N N . THR A 1 299 ? 11.174 -3.091 37.501 1.00 16.70 299 THR A N 1
ATOM 2276 C CA . THR A 1 299 ? 12.345 -3.860 37.835 1.00 15.88 299 THR A CA 1
ATOM 2277 C C . THR A 1 299 ? 13.250 -3.967 36.635 1.00 18.05 299 THR A C 1
ATOM 2278 O O . THR A 1 299 ? 12.850 -3.663 35.509 1.00 19.35 299 THR A O 1
ATOM 2282 N N . ALA A 1 300 ? 14.474 -4.415 36.861 1.00 19.62 300 ALA A N 1
ATOM 2283 C CA . ALA A 1 300 ? 15.427 -4.542 35.768 1.00 21.57 300 ALA A CA 1
ATOM 2284 C C . ALA A 1 300 ? 14.940 -5.504 34.687 1.00 22.28 300 ALA A C 1
ATOM 2285 O O . ALA A 1 300 ? 15.023 -5.208 33.486 1.00 22.97 300 ALA A O 1
ATOM 2287 N N . LYS A 1 301 ? 14.442 -6.658 35.107 1.00 22.92 301 LYS A N 1
ATOM 2288 C CA . LYS A 1 301 ? 13.942 -7.641 34.156 1.00 25.38 301 LYS A CA 1
ATOM 2289 C C . LYS A 1 301 ? 12.816 -6.987 33.318 1.00 25.99 301 LYS A C 1
ATOM 2290 O O . LYS A 1 301 ? 12.870 -6.917 32.084 1.00 23.30 301 LYS A O 1
ATOM 2296 N N . GLU A 1 302 ? 11.813 -6.484 34.024 1.00 26.96 302 GLU A N 1
ATOM 2297 C CA . GLU A 1 302 ? 10.704 -5.825 33.395 1.00 28.32 302 GLU A CA 1
ATOM 2298 C C . GLU A 1 302 ? 11.203 -4.820 32.370 1.00 28.86 302 GLU A C 1
ATOM 2299 O O . GLU A 1 302 ? 10.728 -4.795 31.238 1.00 29.12 302 GLU A O 1
ATOM 2305 N N . ALA A 1 303 ? 12.156 -3.986 32.778 1.00 28.28 303 ALA A N 1
ATOM 2306 C CA . ALA A 1 303 ? 12.686 -2.953 31.889 1.00 28.64 303 ALA A CA 1
ATOM 2307 C C . ALA A 1 303 ? 13.291 -3.487 30.587 1.00 27.69 303 ALA A C 1
ATOM 2308 O O . ALA A 1 303 ? 13.240 -2.820 29.576 1.00 26.76 303 ALA A O 1
ATOM 2310 N N . LEU A 1 304 ? 13.887 -4.672 30.634 1.00 27.40 304 LEU A N 1
ATOM 2311 C CA . LEU A 1 304 ? 14.467 -5.285 29.452 1.00 27.27 304 LEU A CA 1
ATOM 2312 C C . LEU A 1 304 ? 13.337 -5.675 28.509 1.00 28.22 304 LEU A C 1
ATOM 2313 O O . LEU A 1 304 ? 13.519 -5.727 27.281 1.00 28.08 304 LEU A O 1
ATOM 2318 N N . GLU A 1 305 ? 12.173 -5.939 29.096 1.00 28.80 305 GLU A N 1
ATOM 2319 C CA . GLU A 1 305 ? 10.994 -6.364 28.360 1.00 31.44 305 GLU A CA 1
ATOM 2320 C C . GLU A 1 305 ? 10.203 -5.201 27.749 1.00 31.76 305 GLU A C 1
ATOM 2321 O O . GLU A 1 305 ? 9.349 -5.404 26.876 1.00 32.99 305 GLU A O 1
ATOM 2327 N N . HIS A 1 306 ? 10.514 -3.987 28.197 1.00 30.87 306 HIS A N 1
ATOM 2328 C CA . HIS A 1 306 ? 9.849 -2.778 27.728 1.00 28.43 306 HIS A CA 1
ATOM 2329 C C . HIS A 1 306 ? 10.022 -2.606 26.224 1.00 28.08 306 HIS A C 1
ATOM 2330 O O . HIS A 1 306 ? 11.034 -3.011 25.664 1.00 28.73 306 HIS A O 1
ATOM 2337 N N . PRO A 1 307 ? 9.021 -2.009 25.551 1.00 27.06 307 PRO A N 1
ATOM 2338 C CA . PRO A 1 307 ? 9.037 -1.764 24.108 1.00 26.84 307 PRO A CA 1
ATOM 2339 C C . PRO A 1 307 ? 10.265 -0.995 23.601 1.00 26.90 307 PRO A C 1
ATOM 2340 O O . PRO A 1 307 ? 10.782 -1.275 22.514 1.00 24.32 307 PRO A O 1
ATOM 2344 N N . TYR A 1 308 ? 10.723 -0.017 24.378 1.00 27.15 308 TYR A N 1
ATOM 2345 C CA . TYR A 1 308 ? 11.882 0.779 23.976 1.00 25.86 308 TYR A CA 1
ATOM 2346 C C . TYR A 1 308 ? 13.140 -0.046 23.674 1.00 25.80 308 TYR A C 1
ATOM 2347 O O . TYR A 1 308 ? 13.930 0.312 22.816 1.00 25.46 308 TYR A O 1
ATOM 2356 N N . LEU A 1 309 ? 13.300 -1.174 24.356 1.00 27.33 309 LEU A N 1
ATOM 2357 C CA . LEU A 1 309 ? 14.476 -2.022 24.182 1.00 26.75 309 LEU A CA 1
ATOM 2358 C C . LEU A 1 309 ? 14.209 -3.239 23.325 1.00 27.82 309 LEU A C 1
ATOM 2359 O O . LEU A 1 309 ? 14.996 -4.180 23.303 1.00 27.34 309 LEU A O 1
ATOM 2364 N N . GLN A 1 310 ? 13.095 -3.201 22.610 1.00 30.84 310 GLN A N 1
ATOM 2365 C CA . GLN A 1 310 ? 12.647 -4.289 21.741 1.00 32.97 310 GLN A CA 1
ATOM 2366 C C . GLN A 1 310 ? 13.697 -4.717 20.696 1.00 31.96 310 GLN A C 1
ATOM 2367 O O . GLN A 1 310 ? 13.768 -5.888 20.327 1.00 30.90 310 GLN A O 1
ATOM 2373 N N . THR A 1 311 ? 14.524 -3.777 20.254 1.00 31.21 311 THR A N 1
ATOM 2374 C CA . THR A 1 311 ? 15.570 -4.053 19.271 1.00 31.18 311 THR A CA 1
ATOM 2375 C C . THR A 1 311 ? 16.656 -5.013 19.787 1.00 31.34 311 THR A C 1
ATOM 2376 O O . THR A 1 311 ? 17.294 -5.723 19.002 1.00 30.70 311 THR A O 1
ATOM 2380 N N . TYR A 1 312 ? 16.863 -5.028 21.105 1.00 30.04 312 TYR A N 1
ATOM 2381 C CA . TYR A 1 312 ? 17.908 -5.863 21.709 1.00 28.25 312 TYR A CA 1
ATOM 2382 C C . TYR A 1 312 ? 17.418 -6.915 22.696 1.00 28.59 312 TYR A C 1
ATOM 2383 O O . TYR A 1 312 ? 18.157 -7.831 23.059 1.00 29.93 312 TYR A O 1
ATOM 2392 N N . HIS A 1 313 ? 16.188 -6.789 23.152 1.00 27.51 313 HIS A N 1
ATOM 2393 C CA . HIS A 1 313 ? 15.698 -7.731 24.120 1.00 28.86 313 HIS A CA 1
ATOM 2394 C C . HIS A 1 313 ? 15.628 -9.161 23.625 1.00 30.80 313 HIS A C 1
ATOM 2395 O O . HIS A 1 313 ? 15.241 -9.406 22.482 1.00 31.38 313 HIS A O 1
ATOM 2402 N N . ASP A 1 314 ? 16.004 -10.098 24.500 1.00 31.39 314 ASP A N 1
ATOM 2403 C CA . ASP A 1 314 ? 15.952 -11.540 24.220 1.00 30.57 314 ASP A CA 1
ATOM 2404 C C . ASP A 1 314 ? 15.919 -12.290 25.534 1.00 29.03 314 ASP A C 1
ATOM 2405 O O . ASP A 1 314 ? 16.948 -12.466 26.200 1.00 27.88 314 ASP A O 1
ATOM 2410 N N . PRO A 1 315 ? 14.730 -12.772 25.911 1.00 29.03 315 PRO A N 1
ATOM 2411 C CA . PRO A 1 315 ? 14.512 -13.510 27.154 1.00 29.24 315 PRO A CA 1
ATOM 2412 C C . PRO A 1 315 ? 15.467 -14.665 27.418 1.00 30.55 315 PRO A C 1
ATOM 2413 O O . PRO A 1 315 ? 15.577 -15.112 28.558 1.00 32.23 315 PRO A O 1
ATOM 2417 N N . ASN A 1 316 ? 16.176 -15.137 26.394 1.00 30.83 316 ASN A N 1
ATOM 2418 C CA . ASN A 1 316 ? 17.118 -16.241 26.592 1.00 31.53 316 ASN A CA 1
ATOM 2419 C C . ASN A 1 316 ? 18.585 -15.863 26.677 1.00 30.88 316 ASN A C 1
ATOM 2420 O O . ASN A 1 316 ? 19.427 -16.723 26.939 1.00 31.76 316 ASN A O 1
ATOM 2425 N N . ASP A 1 317 ? 18.903 -14.596 26.442 1.00 29.27 317 ASP A N 1
ATOM 2426 C CA . ASP A 1 317 ? 20.296 -14.140 26.532 1.00 27.09 317 ASP A CA 1
ATOM 2427 C C . ASP A 1 317 ? 20.398 -12.986 27.552 1.00 25.38 317 ASP A C 1
ATOM 2428 O O . ASP A 1 317 ? 21.062 -11.951 27.306 1.00 23.54 317 ASP A O 1
ATOM 2433 N N . GLU A 1 318 ? 19.729 -13.188 28.688 1.00 21.86 318 GLU A N 1
ATOM 2434 C CA . GLU A 1 318 ? 19.676 -12.216 29.763 1.00 20.70 318 GLU A CA 1
ATOM 2435 C C . GLU A 1 318 ? 19.803 -12.957 31.090 1.00 20.07 318 GLU A C 1
ATOM 2436 O O . GLU A 1 318 ? 18.827 -13.152 31.832 1.00 20.56 318 GLU A O 1
ATOM 2442 N N . PRO A 1 319 ? 21.022 -13.384 31.396 1.00 17.95 319 PRO A N 1
ATOM 2443 C CA . PRO A 1 319 ? 21.331 -14.121 32.619 1.00 18.61 319 PRO A CA 1
ATOM 2444 C C . PRO A 1 319 ? 20.588 -13.572 33.827 1.00 19.30 319 PRO A C 1
ATOM 2445 O O . PRO A 1 319 ? 20.550 -12.372 34.041 1.00 18.37 319 PRO A O 1
ATOM 2449 N N . GLU A 1 320 ? 20.012 -14.468 34.614 1.00 20.86 320 GLU A N 1
ATOM 2450 C CA . GLU A 1 320 ? 19.276 -14.102 35.822 1.00 22.77 320 GLU A CA 1
ATOM 2451 C C . GLU A 1 320 ? 20.180 -14.176 37.071 1.00 23.43 320 GLU A C 1
ATOM 2452 O O . GLU A 1 320 ? 19.874 -13.604 38.106 1.00 23.66 320 GLU A O 1
ATOM 2454 N N . GLY A 1 321 ? 21.308 -14.870 36.962 1.00 24.47 321 GLY A N 1
ATOM 2455 C CA . GLY A 1 321 ? 22.193 -14.990 38.106 1.00 24.28 321 GLY A CA 1
ATOM 2456 C C . GLY A 1 321 ? 21.742 -16.064 39.080 1.00 24.32 321 GLY A C 1
ATOM 2457 O O . GLY A 1 321 ? 20.765 -16.779 38.829 1.00 26.13 321 GLY A O 1
ATOM 2458 N N . GLU A 1 322 ? 22.466 -16.207 40.182 1.00 23.49 322 GLU A N 1
ATOM 2459 C CA . GLU A 1 322 ? 22.130 -17.181 41.207 1.00 22.46 322 GLU A CA 1
ATOM 2460 C C . GLU A 1 322 ? 22.363 -16.498 42.551 1.00 22.29 322 GLU A C 1
ATOM 2461 O O . GLU A 1 322 ? 23.331 -15.754 42.713 1.00 23.97 322 GLU A O 1
ATOM 2463 N N . PRO A 1 323 ? 21.482 -16.726 43.543 1.00 22.31 323 PRO A N 1
ATOM 2464 C CA . PRO A 1 323 ? 21.668 -16.072 44.855 1.00 19.72 323 PRO A CA 1
ATOM 2465 C C . PRO A 1 323 ? 23.032 -16.178 45.551 1.00 18.56 323 PRO A C 1
ATOM 2466 O O . PRO A 1 323 ? 23.628 -17.251 45.599 1.00 16.53 323 PRO A O 1
ATOM 2470 N N . ILE A 1 324 ? 23.508 -15.045 46.088 1.00 17.56 324 ILE A N 1
ATOM 2471 C CA . ILE A 1 324 ? 24.766 -14.990 46.852 1.00 16.71 324 ILE A CA 1
ATOM 2472 C C . ILE A 1 324 ? 24.307 -14.876 48.340 1.00 16.53 324 ILE A C 1
ATOM 2473 O O . ILE A 1 324 ? 23.420 -14.092 48.674 1.00 16.01 324 ILE A O 1
ATOM 2478 N N . PRO A 1 325 ? 24.887 -15.663 49.251 1.00 15.75 325 PRO A N 1
ATOM 2479 C CA . PRO A 1 325 ? 24.340 -15.425 50.590 1.00 16.00 325 PRO A CA 1
ATOM 2480 C C . PRO A 1 325 ? 24.986 -14.231 51.259 1.00 16.83 325 PRO A C 1
ATOM 2481 O O . PRO A 1 325 ? 26.015 -13.768 50.818 1.00 19.48 325 PRO A O 1
ATOM 2485 N N . PRO A 1 326 ? 24.365 -13.695 52.310 1.00 17.26 326 PRO A N 1
ATOM 2486 C CA . PRO A 1 326 ? 24.856 -12.544 53.091 1.00 16.66 326 PRO A CA 1
ATOM 2487 C C . PRO A 1 326 ? 26.287 -12.734 53.643 1.00 17.50 326 PRO A C 1
ATOM 2488 O O . PRO A 1 326 ? 27.072 -11.765 53.760 1.00 15.53 326 PRO A O 1
ATOM 2492 N N . SER A 1 327 ? 26.628 -13.979 53.969 1.00 17.11 327 SER A N 1
ATOM 2493 C CA . SER A 1 327 ? 27.959 -14.277 54.523 1.00 19.95 327 SER A CA 1
ATOM 2494 C C . SER A 1 327 ? 29.090 -14.217 53.471 1.00 19.78 327 SER A C 1
ATOM 2495 O O . SER A 1 327 ? 30.261 -14.434 53.780 1.00 19.10 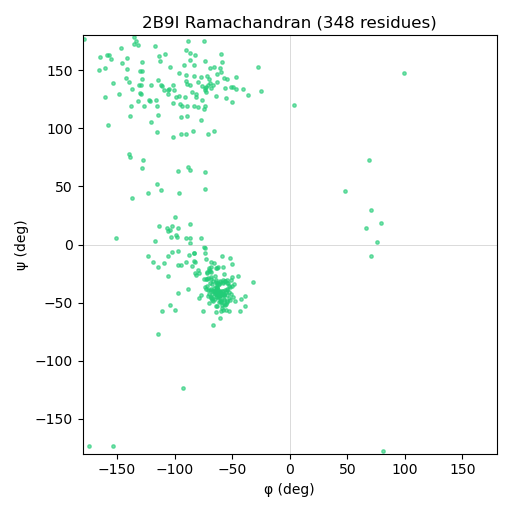327 SER A O 1
ATOM 2498 N N . PHE A 1 328 ? 28.727 -13.968 52.218 1.00 19.51 328 PHE A N 1
ATOM 2499 C CA . PHE A 1 328 ? 29.718 -13.818 51.174 1.00 18.85 328 PHE A CA 1
ATOM 2500 C C . PHE A 1 328 ? 30.505 -12.561 51.616 1.00 18.94 328 PHE A C 1
ATOM 2501 O O . PHE A 1 328 ? 31.697 -12.452 51.391 1.00 18.89 328 PHE A O 1
ATOM 2509 N N . PHE A 1 329 ? 29.813 -11.618 52.237 1.00 19.37 329 PHE A N 1
ATOM 2510 C CA . PHE A 1 329 ? 30.450 -10.426 52.781 1.00 20.28 329 PHE A CA 1
ATOM 2511 C C . PHE A 1 329 ? 30.349 -10.544 54.306 1.00 23.51 329 PHE A C 1
ATOM 2512 O O . PHE A 1 329 ? 29.960 -9.570 54.956 1.00 22.58 329 PHE A O 1
ATOM 2520 N N . GLU A 1 330 ? 30.680 -11.719 54.862 1.00 26.23 330 GLU A N 1
ATOM 2521 C CA . GLU A 1 330 ? 30.640 -11.960 56.321 1.00 29.56 330 GLU A CA 1
ATOM 2522 C C . GLU A 1 330 ? 31.345 -10.888 57.139 1.00 30.13 330 GLU A C 1
ATOM 2523 O O . GLU A 1 330 ? 30.830 -10.413 58.143 1.00 30.73 330 GLU A O 1
ATOM 2529 N N . PHE A 1 331 ? 32.531 -10.516 56.692 1.00 31.88 331 PHE A N 1
ATOM 2530 C CA . PHE A 1 331 ? 33.356 -9.531 57.360 1.00 34.80 331 PHE A CA 1
ATOM 2531 C C . PHE A 1 331 ? 32.674 -8.224 57.684 1.00 36.92 331 PHE A C 1
ATOM 2532 O O . PHE A 1 331 ? 33.222 -7.428 58.418 1.00 37.82 331 PHE A O 1
ATOM 2540 N N . ASP A 1 332 ? 31.485 -8.007 57.134 1.00 40.45 332 ASP A N 1
ATOM 2541 C CA . ASP A 1 332 ? 30.708 -6.797 57.390 1.00 44.08 332 ASP A CA 1
ATOM 2542 C C . ASP A 1 332 ? 29.778 -6.971 58.595 1.00 47.19 332 ASP A C 1
ATOM 2543 O O . ASP A 1 332 ? 29.247 -5.985 59.110 1.00 47.98 332 ASP A O 1
ATOM 2548 N N . HIS A 1 333 ? 29.553 -8.209 59.033 1.00 49.09 333 HIS A N 1
ATOM 2549 C CA . HIS A 1 333 ? 28.632 -8.442 60.147 1.00 51.71 333 HIS A CA 1
ATOM 2550 C C . HIS A 1 333 ? 29.247 -9.004 61.415 1.00 52.82 333 HIS A C 1
ATOM 2551 O O . HIS A 1 333 ? 28.775 -10.015 61.946 1.00 52.58 333 HIS A O 1
ATOM 2558 N N . TYR A 1 334 ? 30.292 -8.360 61.910 1.00 54.10 334 TYR A N 1
ATOM 2559 C CA . TYR A 1 334 ? 30.915 -8.837 63.130 1.00 55.56 334 TYR A CA 1
ATOM 2560 C C . TYR A 1 334 ? 30.530 -7.964 64.312 1.00 56.37 334 TYR A C 1
ATOM 2561 O O . TYR A 1 334 ? 30.220 -6.787 64.143 1.00 56.59 334 TYR A O 1
ATOM 2570 N N . LYS A 1 335 ? 30.532 -8.547 65.508 1.00 57.20 335 LYS A N 1
ATOM 2571 C CA . LYS A 1 335 ? 30.216 -7.786 66.721 1.00 57.44 335 LYS A CA 1
ATOM 2572 C C . LYS A 1 335 ? 31.262 -6.673 66.816 1.00 57.31 335 LYS A C 1
ATOM 2573 O O . LYS A 1 335 ? 30.942 -5.483 66.774 1.00 57.99 335 LYS A O 1
ATOM 2575 N N . GLU A 1 336 ? 32.521 -7.073 66.960 1.00 56.92 336 GLU A N 1
ATOM 2576 C CA . GLU A 1 336 ? 33.607 -6.109 67.022 1.00 55.90 336 GLU A CA 1
ATOM 2577 C C . GLU A 1 336 ? 34.035 -5.939 65.578 1.00 54.15 336 GLU A C 1
ATOM 2578 O O . GLU A 1 336 ? 33.965 -6.883 64.784 1.00 54.10 336 GLU A O 1
ATOM 2580 N N . ALA A 1 337 ? 34.445 -4.735 65.222 1.00 52.11 337 ALA A N 1
ATOM 2581 C CA . ALA A 1 337 ? 34.883 -4.513 63.865 1.00 50.28 337 ALA A CA 1
ATOM 2582 C C . ALA A 1 337 ? 36.189 -5.271 63.717 1.00 49.31 337 ALA A C 1
ATOM 2583 O O . ALA A 1 337 ? 36.907 -5.489 64.701 1.00 48.62 337 ALA A O 1
ATOM 2585 N N . LEU A 1 338 ? 36.478 -5.706 62.494 1.00 48.02 338 LEU A N 1
ATOM 2586 C CA . LEU A 1 338 ? 37.725 -6.404 62.241 1.00 45.28 338 LEU A CA 1
ATOM 2587 C C . LEU A 1 338 ? 38.803 -5.340 62.273 1.00 42.69 338 LEU A C 1
ATOM 2588 O O . LEU A 1 338 ? 38.524 -4.152 62.098 1.00 42.41 338 LEU A O 1
ATOM 2593 N N . THR A 1 339 ? 40.028 -5.773 62.516 1.00 40.73 339 THR A N 1
ATOM 2594 C CA . THR A 1 339 ? 41.175 -4.874 62.538 1.00 39.03 339 THR A CA 1
ATOM 2595 C C . THR A 1 339 ? 41.706 -4.798 61.103 1.00 37.65 339 THR A C 1
ATOM 2596 O O . THR A 1 339 ? 41.256 -5.522 60.213 1.00 36.29 339 THR A O 1
ATOM 2600 N N . THR A 1 340 ? 42.700 -3.951 60.896 1.00 36.32 340 THR A N 1
ATOM 2601 C CA . THR A 1 340 ? 43.291 -3.839 59.585 1.00 35.23 340 THR A CA 1
ATOM 2602 C C . THR A 1 340 ? 44.003 -5.151 59.297 1.00 34.71 340 THR A C 1
ATOM 2603 O O . THR A 1 340 ? 43.928 -5.659 58.183 1.00 35.46 340 THR A O 1
ATOM 2607 N N . LYS A 1 341 ? 44.669 -5.726 60.298 1.00 33.40 341 LYS A N 1
ATOM 2608 C CA . LYS A 1 341 ? 45.362 -6.989 60.079 1.00 33.18 341 LYS A CA 1
ATOM 2609 C C . LYS A 1 341 ? 44.381 -8.097 59.659 1.00 32.03 341 LYS A C 1
ATOM 2610 O O . LYS A 1 341 ? 44.666 -8.855 58.735 1.00 30.72 341 LYS A O 1
ATOM 2616 N N . ASP A 1 342 ? 43.226 -8.182 60.316 1.00 30.06 342 ASP A N 1
ATOM 2617 C CA . ASP A 1 342 ? 42.241 -9.196 59.948 1.00 29.26 342 ASP A CA 1
ATOM 2618 C C . ASP A 1 342 ? 41.883 -9.024 58.489 1.00 27.40 342 ASP A C 1
ATOM 2619 O O . ASP A 1 342 ? 41.852 -9.990 57.735 1.00 25.56 342 ASP A O 1
ATOM 2624 N N . LEU A 1 343 ? 41.603 -7.780 58.103 1.00 26.59 343 LEU A N 1
ATOM 2625 C CA . LEU A 1 343 ? 41.225 -7.468 56.734 1.00 24.72 343 LEU A CA 1
ATOM 2626 C C . LEU A 1 343 ? 42.334 -7.774 55.729 1.00 23.95 343 LEU A C 1
ATOM 2627 O O . LEU A 1 343 ? 42.059 -8.239 54.623 1.00 22.96 343 LEU A O 1
ATOM 2632 N N . LYS A 1 344 ? 43.578 -7.520 56.119 1.00 22.82 344 LYS A N 1
ATOM 2633 C CA . LYS A 1 344 ? 44.731 -7.760 55.251 1.00 23.71 344 LYS A CA 1
ATOM 2634 C C . LYS A 1 344 ? 44.753 -9.229 54.863 1.00 23.77 344 LYS A C 1
ATOM 2635 O O . LYS A 1 344 ? 45.016 -9.578 53.703 1.00 23.34 344 LYS A O 1
ATOM 2641 N N . LYS A 1 345 ? 44.482 -10.079 55.848 1.00 22.68 345 LYS A N 1
ATOM 2642 C CA . LYS A 1 345 ? 44.420 -11.523 55.654 1.00 24.15 345 LYS A CA 1
ATOM 2643 C C . LYS A 1 345 ? 43.346 -11.843 54.632 1.00 23.62 345 LYS A C 1
ATOM 2644 O O . LYS A 1 345 ? 43.580 -12.520 53.633 1.00 23.80 345 LYS A O 1
ATOM 2650 N N . LEU A 1 346 ? 42.138 -11.392 54.929 1.00 23.49 346 LEU A N 1
ATOM 2651 C CA . LEU A 1 346 ? 41.027 -11.647 54.030 1.00 23.19 346 LEU A CA 1
ATOM 2652 C C . LEU A 1 346 ? 41.340 -11.259 52.556 1.00 22.64 346 LEU A C 1
ATOM 2653 O O . LEU A 1 346 ? 40.991 -12.009 51.652 1.00 22.10 346 LEU A O 1
ATOM 2658 N N . ILE A 1 347 ? 41.992 -10.108 52.331 1.00 19.97 347 ILE A N 1
ATOM 2659 C CA . ILE A 1 347 ? 42.332 -9.689 50.980 1.00 19.61 347 ILE A CA 1
ATOM 2660 C C . ILE A 1 347 ? 43.408 -10.619 50.396 1.00 18.90 347 ILE A C 1
ATOM 2661 O O . ILE A 1 347 ? 43.298 -11.083 49.264 1.00 20.72 347 ILE A O 1
ATOM 2666 N N . TRP A 1 348 ? 44.439 -10.896 51.175 1.00 18.42 348 TRP A N 1
ATOM 2667 C CA . TRP A 1 348 ? 45.499 -11.819 50.765 1.00 17.97 348 TRP A CA 1
ATOM 2668 C C . TRP A 1 348 ? 44.864 -13.146 50.296 1.00 18.04 348 TRP A C 1
ATOM 2669 O O . TRP A 1 348 ? 45.223 -13.694 49.236 1.00 15.80 348 TRP A O 1
ATOM 2680 N N . ASN A 1 349 ? 43.938 -13.646 51.110 1.00 17.12 349 ASN A N 1
ATOM 2681 C CA . ASN A 1 349 ? 43.209 -14.854 50.802 1.00 20.98 349 ASN A CA 1
ATOM 2682 C C . ASN A 1 349 ? 42.515 -14.767 49.446 1.00 21.06 349 ASN A C 1
ATOM 2683 O O . ASN A 1 349 ? 42.501 -15.740 48.689 1.00 21.94 349 ASN A O 1
ATOM 2688 N N . GLU A 1 350 ? 41.934 -13.620 49.135 1.00 19.18 350 GLU A N 1
ATOM 2689 C CA . GLU A 1 350 ? 41.291 -13.486 47.835 1.00 20.28 350 GLU A CA 1
ATOM 2690 C C . GLU A 1 350 ? 42.324 -13.350 46.735 1.00 18.49 350 GLU A C 1
ATOM 2691 O O . GLU A 1 350 ? 42.090 -13.705 45.583 1.00 16.75 350 GLU A O 1
ATOM 2697 N N . ILE A 1 351 ? 43.472 -12.788 47.057 1.00 18.57 351 ILE A N 1
ATOM 2698 C CA . ILE A 1 351 ? 44.414 -12.616 45.967 1.00 18.85 351 ILE A CA 1
ATOM 2699 C C . ILE A 1 351 ? 45.063 -13.925 45.538 1.00 20.25 351 ILE A C 1
ATOM 2700 O O . ILE A 1 351 ? 45.257 -14.165 44.346 1.00 19.58 351 ILE A O 1
ATOM 2705 N N . PHE A 1 352 ? 45.329 -14.796 46.508 1.00 21.26 352 PHE A N 1
ATOM 2706 C CA . PHE A 1 352 ? 46.010 -16.032 46.218 1.00 22.98 352 PHE A CA 1
ATOM 2707 C C . PHE A 1 352 ? 45.124 -17.222 46.045 1.00 26.31 352 PHE A C 1
ATOM 2708 O O . PHE A 1 352 ? 45.613 -18.329 46.049 1.00 26.87 352 PHE A O 1
ATOM 2716 N N . SER A 1 353 ? 43.824 -16.998 45.884 1.00 31.11 353 SER A N 1
ATOM 2717 C CA . SER A 1 353 ? 42.889 -18.100 45.692 1.00 35.30 353 SER A CA 1
ATOM 2718 C C . SER A 1 353 ? 42.461 -18.198 44.218 1.00 39.55 353 SER A C 1
ATOM 2719 O O . SER A 1 353 ? 43.244 -17.719 43.339 1.00 40.48 353 SER A O 1
ATOM 2723 N N . SER B 2 3 ? 31.913 -10.690 25.265 1.00 49.13 25 SER C N 1
ATOM 2724 C CA . SER B 2 3 ? 31.492 -9.503 24.520 1.00 50.17 25 SER C CA 1
ATOM 2725 C C . SER B 2 3 ? 30.093 -9.660 24.002 1.00 49.55 25 SER C C 1
ATOM 2726 O O . SER B 2 3 ? 29.602 -10.764 23.799 1.00 50.73 25 SER C O 1
ATOM 2729 N N . LEU B 2 4 ? 29.393 -8.569 23.755 1.00 50.13 26 LEU C N 1
ATOM 2730 C CA . LEU B 2 4 ? 28.029 -8.703 23.271 1.00 50.28 26 LEU C CA 1
ATOM 2731 C C . LEU B 2 4 ? 27.893 -8.205 21.868 1.00 50.73 26 LEU C C 1
ATOM 2732 O O . LEU B 2 4 ? 26.774 -8.045 21.408 1.00 50.35 26 LEU C O 1
ATOM 2737 N N . GLN B 2 5 ? 29.020 -8.035 21.174 1.00 51.01 27 GLN C N 1
ATOM 2738 C CA . GLN B 2 5 ? 28.992 -7.540 19.801 1.00 51.59 27 GLN C CA 1
ATOM 2739 C C . GLN B 2 5 ? 28.041 -8.311 18.890 1.00 52.22 27 GLN C C 1
ATOM 2740 O O . GLN B 2 5 ? 27.408 -7.718 18.020 1.00 52.62 27 GLN C O 1
ATOM 2742 N N . ASN B 2 6 ? 27.944 -9.623 19.084 1.00 52.96 28 ASN C N 1
ATOM 2743 C CA . ASN B 2 6 ? 27.079 -10.445 18.254 1.00 53.79 28 ASN C CA 1
ATOM 2744 C C . ASN B 2 6 ? 25.622 -9.967 18.338 1.00 53.57 28 ASN C C 1
ATOM 2745 O O . ASN B 2 6 ? 24.768 -10.411 17.574 1.00 52.87 28 ASN C O 1
ATOM 2747 N N . ARG B 2 7 ? 25.345 -9.051 19.264 1.00 53.55 29 ARG C N 1
ATOM 2748 C CA . ARG B 2 7 ? 23.996 -8.525 19.424 1.00 52.91 29 ARG C CA 1
ATOM 2749 C C . ARG B 2 7 ? 23.864 -7.114 18.881 1.00 51.51 29 ARG C C 1
ATOM 2750 O O . ARG B 2 7 ? 22.757 -6.581 18.777 1.00 51.70 29 ARG C O 1
ATOM 2758 N N . ASN B 2 8 ? 24.992 -6.505 18.536 1.00 49.26 30 ASN C N 1
ATOM 2759 C CA . ASN B 2 8 ? 24.974 -5.163 17.984 1.00 48.11 30 ASN C CA 1
ATOM 2760 C C . ASN B 2 8 ? 24.454 -5.256 16.535 1.00 49.25 30 ASN C C 1
ATOM 2761 O O . ASN B 2 8 ? 25.154 -4.924 15.568 1.00 49.19 30 ASN C O 1
ATOM 2766 N N . THR B 2 9 ? 23.211 -5.718 16.404 1.00 49.06 31 THR C N 1
ATOM 2767 C CA . THR B 2 9 ? 22.571 -5.897 15.110 1.00 48.07 31 THR C CA 1
ATOM 2768 C C . THR B 2 9 ? 22.747 -4.727 14.132 1.00 47.44 31 THR C C 1
ATOM 2769 O O . THR B 2 9 ? 22.722 -4.944 12.922 1.00 46.72 31 THR C O 1
ATOM 2771 N N . LYS B 2 10 ? 22.942 -3.503 14.634 1.00 47.91 32 LYS C N 1
ATOM 2772 C CA . LYS B 2 10 ? 23.114 -2.313 13.759 1.00 47.44 32 LYS C CA 1
ATOM 2773 C C . LYS B 2 10 ? 24.558 -1.761 13.608 1.00 46.24 32 LYS C C 1
ATOM 2774 O O . LYS B 2 10 ? 24.758 -0.660 13.102 1.00 46.89 32 LYS C O 1
ATOM 2780 N N . ASN B 2 11 ? 25.557 -2.513 14.045 1.00 44.92 33 ASN C N 1
ATOM 2781 C CA . ASN B 2 11 ? 26.947 -2.079 13.928 1.00 44.04 33 ASN C CA 1
ATOM 2782 C C . ASN B 2 11 ? 27.188 -0.644 14.403 1.00 42.28 33 ASN C C 1
ATOM 2783 O O . ASN B 2 11 ? 27.867 0.135 13.727 1.00 42.24 33 ASN C O 1
ATOM 2788 N N . LEU B 2 12 ? 26.639 -0.301 15.570 1.00 41.04 34 LEU C N 1
ATOM 2789 C CA . LEU B 2 12 ? 26.810 1.030 16.162 1.00 40.47 34 LEU C CA 1
ATOM 2790 C C . LEU B 2 12 ? 28.280 1.275 16.575 1.00 39.29 34 LEU C C 1
ATOM 2791 O O . LEU B 2 12 ? 28.951 0.385 17.110 1.00 37.90 34 LEU C O 1
ATOM 2796 N N . SER B 2 13 ? 28.793 2.469 16.289 1.00 38.71 35 SER C N 1
ATOM 2797 C CA . SER B 2 13 ? 30.180 2.787 16.631 1.00 39.59 35 SER C CA 1
ATOM 2798 C C . SER B 2 13 ? 30.287 4.141 17.285 1.00 39.33 35 SER C C 1
ATOM 2799 O O . SER B 2 13 ? 29.310 4.871 17.404 1.00 40.66 35 SER C O 1
ATOM 2802 N N . LEU B 2 14 ? 31.490 4.466 17.721 1.00 38.76 36 LEU C N 1
ATOM 2803 C CA . LEU B 2 14 ? 31.758 5.748 18.324 1.00 39.39 36 LEU C CA 1
ATOM 2804 C C . LEU B 2 14 ? 33.189 6.001 17.924 1.00 40.58 36 LEU C C 1
ATOM 2805 O O . LEU B 2 14 ? 34.031 5.135 18.130 1.00 40.09 36 LEU C O 1
ATOM 2810 N N . ASP B 2 15 ? 33.478 7.169 17.361 1.00 42.24 37 ASP C N 1
ATOM 2811 C CA . ASP B 2 15 ? 34.836 7.488 16.935 1.00 45.00 37 ASP C CA 1
ATOM 2812 C C . ASP B 2 15 ? 35.622 8.012 18.140 1.00 47.79 37 ASP C C 1
ATOM 2813 O O . ASP B 2 15 ? 35.497 9.188 18.478 1.00 46.43 37 ASP C O 1
ATOM 2815 N N . ILE B 2 16 ? 36.413 7.144 18.788 1.00 50.26 38 ILE C N 1
ATOM 2816 C CA . ILE B 2 16 ? 37.244 7.520 19.963 1.00 52.99 38 ILE C CA 1
ATOM 2817 C C . ILE B 2 16 ? 38.769 7.468 19.653 1.00 55.26 38 ILE C C 1
ATOM 2818 O O . ILE B 2 16 ? 39.185 6.606 18.832 1.00 56.51 38 ILE C O 1
#